Protein AF-A0A7C2D8G7-F1 (afdb_monomer)

Radius of gyration: 24.21 Å; Cα contacts (8 Å, |Δi|>4): 286; chains: 1; bounding box: 54×44×80 Å

Structure (mmCIF, N/CA/C/O backbone):
data_AF-A0A7C2D8G7-F1
#
_entry.id   AF-A0A7C2D8G7-F1
#
loop_
_atom_site.group_PDB
_atom_site.id
_atom_site.type_symbol
_atom_site.label_atom_id
_atom_site.label_alt_id
_atom_site.label_comp_id
_atom_site.label_asym_id
_atom_site.label_entity_id
_atom_site.label_seq_id
_atom_site.pdbx_PDB_ins_code
_atom_site.Cartn_x
_atom_site.Cartn_y
_atom_site.Cartn_z
_atom_site.occupancy
_atom_site.B_iso_or_equiv
_atom_site.auth_seq_id
_atom_site.auth_comp_id
_atom_site.auth_asym_id
_atom_site.auth_atom_id
_atom_site.pdbx_PDB_model_num
ATOM 1 N N . MET A 1 1 ? -2.739 -7.993 3.953 1.00 64.06 1 MET A N 1
ATOM 2 C CA . MET A 1 1 ? -4.183 -7.684 4.040 1.00 64.06 1 MET A CA 1
ATOM 3 C C . MET A 1 1 ? -4.460 -6.540 3.085 1.00 64.06 1 MET A C 1
ATOM 5 O O . MET A 1 1 ? -3.594 -5.684 2.975 1.00 64.06 1 MET A O 1
ATOM 9 N N . ALA A 1 2 ? -5.579 -6.555 2.359 1.00 81.56 2 ALA A N 1
ATOM 10 C CA . ALA A 1 2 ? -5.940 -5.428 1.497 1.00 81.56 2 ALA A CA 1
ATOM 11 C C . ALA A 1 2 ? -6.311 -4.206 2.363 1.00 81.56 2 ALA A C 1
ATOM 13 O O . ALA A 1 2 ? -6.957 -4.400 3.403 1.00 81.56 2 ALA A O 1
ATOM 14 N N . PRO A 1 3 ? -5.908 -2.981 1.977 1.00 88.38 3 PRO A N 1
ATOM 15 C CA . PRO A 1 3 ? -6.252 -1.771 2.717 1.00 88.38 3 PRO A CA 1
ATOM 16 C C . PRO A 1 3 ? -7.768 -1.540 2.703 1.00 88.38 3 PRO A C 1
ATOM 18 O O . PRO A 1 3 ? -8.483 -2.065 1.843 1.00 88.38 3 PRO A O 1
ATOM 21 N N . TRP A 1 4 ? -8.265 -0.747 3.654 1.00 88.94 4 TRP A N 1
ATOM 22 C CA . TRP A 1 4 ? -9.703 -0.504 3.819 1.00 88.94 4 TRP A CA 1
ATOM 23 C C . TRP A 1 4 ? -10.361 0.084 2.572 1.00 88.94 4 TRP A C 1
ATOM 25 O O . TRP A 1 4 ? -11.474 -0.317 2.252 1.00 88.94 4 TRP A O 1
ATOM 35 N N . VAL A 1 5 ? -9.642 0.904 1.801 1.00 91.75 5 VAL A N 1
ATOM 36 C CA . VAL A 1 5 ? -10.106 1.441 0.510 1.00 91.75 5 VAL A CA 1
ATOM 37 C C . VAL A 1 5 ? -10.499 0.333 -0.467 1.00 91.75 5 VAL A C 1
ATOM 39 O O . VAL A 1 5 ? -11.556 0.397 -1.088 1.00 91.75 5 VAL A O 1
ATOM 42 N N . VAL A 1 6 ? -9.692 -0.730 -0.568 1.00 91.31 6 VAL A N 1
ATOM 43 C CA . VAL A 1 6 ? -10.003 -1.877 -1.437 1.00 91.31 6 VAL A CA 1
ATOM 44 C C . VAL A 1 6 ? -11.220 -2.628 -0.905 1.00 91.31 6 VAL A C 1
ATOM 46 O O . VAL A 1 6 ? -12.078 -3.040 -1.679 1.00 91.31 6 VAL A O 1
ATOM 49 N N . GLN A 1 7 ? -11.340 -2.784 0.414 1.00 89.06 7 GLN A N 1
ATOM 50 C CA . GLN A 1 7 ? -12.510 -3.433 1.007 1.00 89.06 7 GLN A CA 1
ATOM 51 C C . GLN A 1 7 ? -13.790 -2.612 0.794 1.00 89.06 7 GLN A C 1
ATOM 53 O O . GLN A 1 7 ? -14.826 -3.191 0.476 1.00 89.06 7 GLN A O 1
ATOM 58 N N . ALA A 1 8 ? -13.722 -1.285 0.919 1.00 90.88 8 ALA A N 1
ATOM 59 C CA . ALA A 1 8 ? -14.825 -0.373 0.636 1.00 90.88 8 ALA A CA 1
ATOM 60 C C . ALA A 1 8 ? -15.270 -0.484 -0.828 1.00 90.88 8 ALA A C 1
ATOM 62 O O . ALA A 1 8 ? -16.456 -0.681 -1.094 1.00 90.88 8 ALA A O 1
ATOM 63 N N . LEU A 1 9 ? -14.316 -0.463 -1.766 1.00 91.19 9 LEU A N 1
ATOM 64 C CA . LEU A 1 9 ? -14.583 -0.622 -3.196 1.00 91.19 9 LEU A CA 1
ATOM 65 C C . LEU A 1 9 ? -15.290 -1.950 -3.478 1.00 91.19 9 LEU A C 1
ATOM 67 O O . LEU A 1 9 ? -16.355 -1.978 -4.090 1.00 91.19 9 LEU A O 1
ATOM 71 N N . LEU A 1 10 ? -14.732 -3.055 -2.982 1.00 89.75 10 LEU A N 1
ATOM 72 C CA . LEU A 1 10 ? -15.296 -4.386 -3.194 1.00 89.75 10 LEU A CA 1
ATOM 73 C C . LEU A 1 10 ? -16.708 -4.516 -2.600 1.00 89.75 10 LEU A C 1
ATOM 75 O O . LEU A 1 10 ? -17.577 -5.127 -3.222 1.00 89.75 10 LEU A O 1
ATOM 79 N N . ARG A 1 11 ? -16.972 -3.908 -1.436 1.00 88.38 11 ARG A N 1
ATOM 80 C CA . ARG A 1 11 ? -18.321 -3.854 -0.843 1.00 88.38 11 ARG A CA 1
ATOM 81 C C . ARG A 1 11 ? -19.297 -3.065 -1.709 1.00 88.38 11 ARG A C 1
ATOM 83 O O . ARG A 1 11 ? -20.407 -3.539 -1.931 1.00 88.38 11 ARG A O 1
ATOM 90 N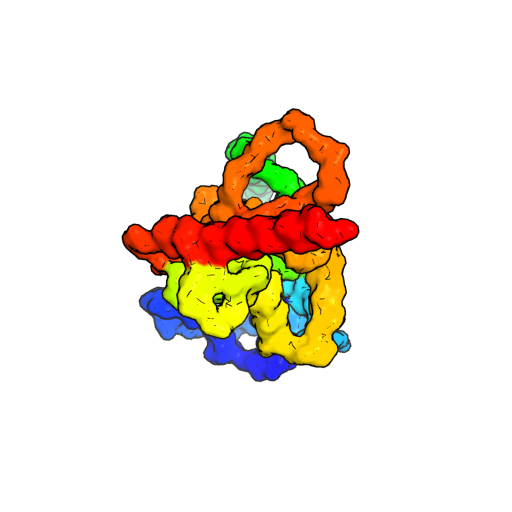 N . ARG A 1 12 ? -18.890 -1.906 -2.241 1.00 88.38 12 ARG A N 1
ATOM 91 C CA . ARG A 1 12 ? -19.711 -1.121 -3.184 1.00 88.38 12 ARG A CA 1
ATOM 92 C C . ARG A 1 12 ? -19.988 -1.887 -4.483 1.00 88.38 12 ARG A C 1
ATOM 94 O O . ARG A 1 12 ? -21.063 -1.747 -5.052 1.00 88.38 12 ARG A O 1
ATOM 101 N N . GLN A 1 13 ? -19.070 -2.760 -4.900 1.00 88.00 13 GLN A N 1
ATOM 102 C CA . GLN A 1 13 ? -19.256 -3.704 -6.011 1.00 88.00 13 GLN A CA 1
ATOM 103 C C . GLN A 1 13 ? -20.120 -4.934 -5.648 1.00 88.00 13 GLN A C 1
ATOM 105 O O . GLN A 1 13 ? -20.275 -5.844 -6.464 1.00 88.00 13 GLN A O 1
ATOM 110 N N . GLY A 1 14 ? -20.686 -4.990 -4.438 1.00 86.12 14 GLY A N 1
ATOM 111 C CA . GLY A 1 14 ? -21.599 -6.046 -3.997 1.00 86.12 14 GLY A CA 1
ATOM 112 C C . GLY A 1 14 ? -20.926 -7.285 -3.402 1.00 86.12 14 GLY A C 1
ATOM 113 O O . GLY A 1 14 ? -21.605 -8.292 -3.202 1.00 86.12 14 GLY A O 1
ATOM 114 N N . ARG A 1 15 ? -19.617 -7.246 -3.109 1.00 86.94 15 ARG A N 1
ATOM 115 C CA . ARG A 1 15 ? -18.940 -8.356 -2.420 1.00 86.94 15 ARG A CA 1
ATOM 116 C C . ARG A 1 15 ? -19.437 -8.495 -0.985 1.00 86.94 15 ARG A C 1
ATOM 118 O O . ARG A 1 15 ? -19.583 -7.513 -0.256 1.00 86.94 15 ARG A O 1
ATOM 125 N N . THR A 1 16 ? -19.655 -9.735 -0.571 1.00 85.25 16 THR A N 1
ATOM 126 C CA . THR A 1 16 ? -20.177 -10.078 0.756 1.00 85.25 16 THR A CA 1
ATOM 127 C C . THR A 1 16 ? -19.066 -10.229 1.797 1.00 85.25 16 THR A C 1
ATOM 129 O O . THR A 1 16 ? -17.903 -10.466 1.471 1.00 85.25 16 THR A O 1
ATOM 132 N N . ASP A 1 17 ? -19.428 -10.185 3.083 1.00 81.81 17 ASP A N 1
ATOM 133 C CA . ASP A 1 17 ? -18.511 -10.466 4.200 1.00 81.81 17 ASP A CA 1
ATOM 134 C C . ASP A 1 17 ? -17.788 -11.818 4.038 1.00 81.81 17 ASP A C 1
ATOM 136 O O . ASP A 1 17 ? -16.609 -11.946 4.374 1.00 81.81 17 ASP A O 1
ATOM 140 N N . ALA A 1 18 ? -18.466 -12.831 3.490 1.00 80.50 18 ALA A N 1
ATOM 141 C CA . ALA A 1 18 ? -17.879 -14.148 3.254 1.00 80.50 18 ALA A CA 1
ATOM 142 C C . ALA A 1 18 ? -16.735 -14.117 2.224 1.00 80.50 18 ALA A C 1
ATOM 144 O O . ALA A 1 18 ? -15.767 -14.859 2.376 1.00 80.50 18 ALA A O 1
ATOM 145 N N . GLU A 1 19 ? -16.825 -13.242 1.222 1.00 82.62 19 GLU A N 1
ATOM 146 C CA . GLU A 1 19 ? -15.820 -13.083 0.163 1.00 82.62 19 GLU A CA 1
ATOM 147 C C . GLU A 1 19 ? -14.645 -12.194 0.596 1.00 82.62 19 GLU A C 1
ATOM 149 O O . GLU A 1 19 ? -13.553 -12.302 0.047 1.00 82.62 19 GLU A O 1
ATOM 154 N N . LEU A 1 20 ? -14.845 -11.342 1.606 1.00 80.88 20 LEU A N 1
ATOM 155 C CA . LEU A 1 20 ? -13.850 -10.384 2.104 1.00 80.88 20 LEU A CA 1
ATOM 156 C C . LEU A 1 20 ? -13.027 -10.905 3.291 1.00 80.88 20 LEU A C 1
ATOM 158 O O . LEU A 1 20 ? -12.428 -10.125 4.031 1.00 80.88 20 LEU A O 1
ATOM 162 N N . ARG A 1 21 ? -12.991 -12.222 3.508 1.00 77.12 21 ARG A N 1
ATOM 163 C CA . ARG A 1 21 ? -12.218 -12.815 4.607 1.00 77.12 21 ARG A CA 1
ATOM 164 C C . ARG A 1 21 ? -10.703 -12.679 4.373 1.00 77.12 21 ARG A C 1
ATOM 166 O O . ARG A 1 21 ? -10.247 -12.769 3.233 1.00 77.12 21 ARG A O 1
ATOM 173 N N . PRO A 1 22 ? -9.894 -12.526 5.438 1.00 71.44 22 PRO A N 1
ATOM 174 C CA . PRO A 1 22 ? -8.438 -12.555 5.344 1.00 71.44 22 PRO A CA 1
ATOM 175 C C . PRO A 1 22 ? -7.929 -13.848 4.688 1.00 71.44 22 PRO A C 1
ATOM 177 O O . PRO A 1 22 ? -8.067 -14.931 5.248 1.00 71.44 22 PRO A O 1
ATOM 180 N N . VAL A 1 23 ? -7.268 -13.743 3.533 1.00 68.88 23 VAL A N 1
ATOM 181 C CA . VAL A 1 23 ? -6.626 -14.888 2.853 1.00 68.88 23 VAL A CA 1
ATOM 182 C C . VAL A 1 23 ? -5.127 -14.906 3.163 1.00 68.88 23 VAL A C 1
ATOM 184 O O . VAL A 1 23 ? -4.277 -14.888 2.278 1.00 68.88 23 VAL A O 1
ATOM 187 N N . THR A 1 24 ? -4.757 -14.849 4.444 1.00 66.75 24 THR A N 1
ATOM 188 C CA . THR A 1 24 ? -3.343 -14.694 4.838 1.00 66.75 24 THR A CA 1
ATOM 189 C C . THR A 1 24 ? -2.558 -16.007 4.823 1.00 66.75 24 THR A C 1
ATOM 191 O O . THR A 1 24 ? -1.369 -15.998 5.129 1.00 66.75 24 THR A O 1
ATOM 194 N N . GLY A 1 25 ? -3.190 -17.145 4.495 1.00 68.81 25 GLY A N 1
ATOM 195 C CA . GLY A 1 25 ? -2.581 -18.486 4.545 1.00 68.81 25 GLY A CA 1
ATOM 196 C C . GLY A 1 25 ? -2.134 -18.922 5.950 1.00 68.81 25 GLY A C 1
ATOM 197 O O . GLY A 1 25 ? -1.687 -20.053 6.141 1.00 68.81 25 GLY A O 1
ATOM 198 N N . HIS A 1 26 ? -2.270 -18.035 6.937 1.00 76.00 26 HIS A N 1
ATOM 199 C CA . HIS A 1 26 ? -1.812 -18.214 8.299 1.00 76.00 26 HIS A CA 1
ATOM 200 C C . HIS A 1 26 ? -2.745 -19.180 9.045 1.00 76.00 26 HIS A C 1
ATOM 202 O O . HIS A 1 26 ? -3.965 -19.033 8.934 1.00 76.00 26 HIS A O 1
ATOM 208 N N . PRO A 1 27 ? -2.225 -20.131 9.847 1.00 81.12 27 PRO A N 1
ATOM 209 C CA . PRO A 1 27 ? -3.056 -21.083 10.587 1.00 81.12 27 PRO A CA 1
ATOM 210 C C . PRO A 1 27 ? -4.144 -20.417 11.440 1.00 81.12 27 PRO A C 1
ATOM 212 O O . PRO A 1 27 ? -5.283 -20.867 11.421 1.00 81.12 27 PRO A O 1
ATOM 215 N N . LEU A 1 28 ? -3.823 -19.297 12.100 1.00 79.12 28 LEU A N 1
ATOM 216 C CA . LEU A 1 28 ? -4.775 -18.543 12.934 1.00 79.12 28 LEU A CA 1
ATOM 217 C C . LEU A 1 28 ? -5.903 -17.849 12.152 1.00 79.12 28 LEU A C 1
ATOM 219 O O . LEU A 1 28 ? -6.872 -17.409 12.756 1.00 79.12 28 LEU A O 1
ATOM 223 N N . ALA A 1 29 ? -5.791 -17.728 10.828 1.00 79.81 29 ALA A N 1
ATOM 224 C CA . ALA A 1 29 ? -6.830 -17.123 9.996 1.00 79.81 29 ALA A CA 1
ATOM 225 C C . ALA A 1 29 ? -7.779 -18.162 9.373 1.00 79.81 29 ALA A C 1
ATOM 227 O O . ALA A 1 29 ? -8.758 -17.776 8.738 1.00 79.81 29 ALA A O 1
ATOM 228 N N . ARG A 1 30 ? -7.511 -19.469 9.541 1.00 80.56 30 ARG A N 1
ATOM 229 C CA . ARG A 1 30 ? -8.306 -20.549 8.923 1.00 80.56 30 ARG A CA 1
ATOM 230 C C . ARG A 1 30 ? -9.759 -20.544 9.383 1.00 80.56 30 ARG A C 1
ATOM 232 O O . ARG A 1 30 ? -10.654 -20.707 8.561 1.00 80.56 30 ARG A O 1
ATOM 239 N N . ASP A 1 31 ? -9.965 -20.280 10.667 1.00 83.25 31 ASP A N 1
ATOM 240 C CA . ASP A 1 31 ? -11.283 -20.297 11.303 1.00 83.25 31 ASP A CA 1
ATOM 241 C C . ASP A 1 31 ? -11.862 -18.884 11.468 1.00 83.25 31 ASP A C 1
ATOM 243 O O . ASP A 1 31 ? -12.768 -18.654 12.270 1.00 83.25 31 ASP A O 1
ATOM 247 N N . PHE A 1 32 ? -11.336 -17.906 10.718 1.00 84.38 32 PHE A N 1
ATOM 248 C CA . PHE A 1 32 ? -11.809 -16.533 10.805 1.00 84.38 32 PHE A CA 1
ATOM 249 C C . PHE A 1 32 ? -13.283 -16.434 10.395 1.00 84.38 32 PHE A C 1
ATOM 251 O O . PHE A 1 32 ? -13.687 -16.816 9.289 1.00 84.38 32 PHE A O 1
ATOM 258 N N . THR A 1 33 ? -14.075 -15.837 11.281 1.00 83.88 33 THR A N 1
ATOM 259 C CA . THR A 1 33 ? -15.471 -15.481 11.041 1.00 83.88 33 THR A CA 1
ATOM 260 C C . THR A 1 33 ? -15.692 -14.035 11.449 1.00 83.88 33 THR A C 1
ATOM 262 O O . THR A 1 33 ? -15.144 -13.556 12.442 1.00 83.88 33 THR A O 1
ATOM 265 N N . TRP A 1 34 ? -16.471 -13.314 10.647 1.00 83.69 34 TRP A N 1
ATOM 266 C CA . TRP A 1 34 ? -16.857 -11.958 11.002 1.00 83.69 34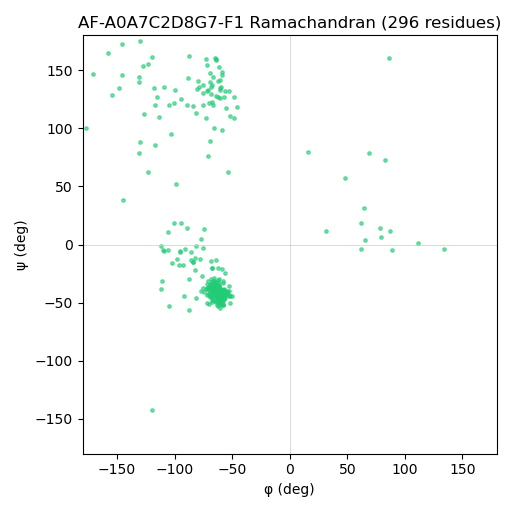 TRP A CA 1
ATOM 267 C C . TRP A 1 34 ? -17.796 -11.991 12.200 1.00 83.69 34 TRP A C 1
ATOM 269 O O . TRP A 1 34 ? -18.736 -12.779 12.235 1.00 83.69 34 TRP A O 1
ATOM 279 N N . SER A 1 35 ? -17.566 -11.104 13.164 1.00 85.75 35 SER A N 1
ATOM 280 C CA . SER A 1 35 ? -18.466 -10.953 14.303 1.00 85.75 35 SER A CA 1
ATOM 281 C C . SER A 1 35 ? -19.839 -10.457 13.841 1.00 85.75 35 SER A C 1
ATOM 283 O O . SER A 1 35 ? -19.941 -9.408 13.195 1.00 85.75 35 SER A O 1
ATOM 285 N N . ASP A 1 36 ? -20.900 -11.155 14.246 1.00 86.12 36 ASP A N 1
ATOM 286 C CA . ASP A 1 36 ? -22.298 -10.821 13.913 1.00 86.12 36 ASP A CA 1
ATOM 287 C C . ASP A 1 36 ? -22.971 -9.875 14.919 1.00 86.12 36 ASP A C 1
ATOM 289 O O . ASP A 1 36 ? -24.188 -9.677 14.926 1.00 86.12 36 ASP A O 1
ATOM 293 N N . TRP A 1 37 ? -22.169 -9.250 15.776 1.00 87.94 37 TRP A N 1
ATOM 294 C CA . TRP A 1 37 ? -22.645 -8.292 16.763 1.00 87.94 37 TRP A CA 1
ATOM 295 C C . TRP A 1 37 ? -23.284 -7.092 16.045 1.00 87.94 37 TRP A C 1
ATOM 297 O O . TRP A 1 37 ? -22.742 -6.643 15.030 1.00 87.94 37 TRP A O 1
ATOM 307 N N . PRO A 1 38 ? -24.398 -6.525 16.549 1.00 88.62 38 PRO A N 1
ATOM 308 C CA . PRO A 1 38 ? -25.061 -5.391 15.902 1.00 88.62 38 PRO A CA 1
ATOM 309 C C . PRO A 1 38 ? -24.121 -4.214 15.614 1.00 88.62 38 PRO A C 1
ATOM 311 O O . PRO A 1 38 ? -24.129 -3.695 14.504 1.00 88.62 38 PRO A O 1
ATOM 314 N N . SER A 1 39 ? -23.252 -3.861 16.567 1.00 85.81 39 SER A N 1
ATOM 315 C CA . SER A 1 39 ? -22.243 -2.808 16.396 1.00 85.81 39 SER A CA 1
ATOM 316 C C . SER A 1 39 ? -21.200 -3.155 15.333 1.00 85.81 39 SER A C 1
ATOM 318 O O . SER A 1 39 ? -20.843 -2.307 14.524 1.00 85.81 39 SER A O 1
ATOM 320 N N . ALA A 1 40 ? -20.741 -4.408 15.288 1.00 85.38 40 ALA A N 1
ATOM 321 C CA . ALA A 1 40 ? -19.769 -4.859 14.299 1.00 85.38 40 ALA A CA 1
ATOM 322 C C . ALA A 1 40 ? -20.354 -4.849 12.877 1.00 85.38 40 ALA A C 1
ATOM 324 O O . ALA A 1 40 ? -19.648 -4.490 11.937 1.00 85.38 40 ALA A O 1
ATOM 325 N N . ARG A 1 41 ? -21.634 -5.213 12.713 1.00 87.00 41 ARG A N 1
ATOM 326 C CA . ARG A 1 41 ? -22.343 -5.099 11.427 1.00 87.00 41 ARG A CA 1
ATOM 327 C C . ARG A 1 41 ? -22.531 -3.643 11.021 1.00 87.00 41 ARG A C 1
ATOM 329 O O . ARG A 1 41 ? -22.159 -3.298 9.908 1.00 87.00 41 ARG A O 1
ATOM 336 N N . ALA A 1 42 ? -23.001 -2.794 11.935 1.00 86.75 42 ALA A N 1
ATOM 337 C CA . ALA A 1 42 ? -23.183 -1.368 11.674 1.00 86.75 42 ALA A CA 1
ATOM 338 C C . ALA A 1 42 ? -21.875 -0.700 11.220 1.00 86.75 42 ALA A C 1
ATOM 340 O O . ALA A 1 42 ? -21.859 -0.030 10.194 1.00 86.75 42 ALA A O 1
ATOM 341 N N . ILE A 1 43 ? -20.761 -0.971 11.909 1.00 86.31 43 ILE A N 1
ATOM 342 C CA . ILE A 1 43 ? -19.432 -0.486 11.513 1.00 86.31 43 ILE A CA 1
ATOM 343 C C . ILE A 1 43 ? -19.067 -0.975 10.102 1.00 86.31 43 ILE A C 1
ATOM 345 O O . ILE A 1 43 ? -18.630 -0.185 9.275 1.00 86.31 43 ILE A O 1
ATOM 349 N N . ARG A 1 44 ? -19.263 -2.258 9.770 1.00 85.94 44 ARG A N 1
ATOM 350 C CA . ARG A 1 44 ? -18.968 -2.760 8.411 1.00 85.94 44 ARG A CA 1
ATOM 351 C C . ARG A 1 44 ? -19.869 -2.145 7.339 1.00 85.94 44 ARG A C 1
ATOM 353 O O . ARG A 1 44 ? -19.417 -1.948 6.213 1.00 85.94 44 ARG A O 1
ATOM 360 N N . GLU A 1 45 ? -21.118 -1.842 7.677 1.00 84.69 45 GLU A N 1
ATOM 361 C CA . GLU A 1 45 ? -22.047 -1.140 6.793 1.00 84.69 45 GLU A CA 1
ATOM 362 C C . GLU A 1 45 ? -21.609 0.305 6.538 1.00 84.69 45 GLU A C 1
ATOM 364 O O . GLU A 1 45 ? -21.743 0.751 5.403 1.00 84.69 45 GLU A O 1
ATOM 369 N N . GLU A 1 46 ? -21.025 1.013 7.518 1.00 83.81 46 GLU A N 1
ATOM 370 C CA . GLU A 1 46 ? -20.471 2.366 7.298 1.00 83.81 46 GLU A CA 1
ATOM 371 C C . GLU A 1 46 ? -19.462 2.392 6.148 1.00 83.81 46 GLU A C 1
ATOM 373 O O . GLU A 1 46 ? -19.487 3.296 5.315 1.00 83.81 46 GLU A O 1
ATOM 378 N N . LEU A 1 47 ? -18.616 1.361 6.054 1.00 83.38 47 LEU A N 1
ATOM 379 C CA . LEU A 1 47 ? -17.614 1.248 4.993 1.00 83.38 47 LEU A CA 1
ATOM 380 C C . LEU A 1 47 ? -18.252 1.076 3.602 1.00 83.38 47 LEU A C 1
ATOM 382 O O . LEU A 1 47 ? -17.676 1.478 2.592 1.00 83.38 47 LEU A O 1
ATOM 386 N N . ALA A 1 48 ? -19.446 0.480 3.542 1.00 80.50 48 ALA A N 1
ATOM 387 C CA . ALA A 1 48 ? -20.214 0.325 2.310 1.00 80.50 48 ALA A CA 1
ATOM 388 C C . ALA A 1 48 ? -21.051 1.571 1.963 1.00 80.50 48 ALA A C 1
ATOM 390 O O . ALA A 1 48 ? -21.513 1.691 0.828 1.00 80.50 48 ALA A O 1
ATOM 391 N N . ARG A 1 49 ? -21.250 2.508 2.904 1.00 79.69 49 ARG A N 1
ATOM 392 C CA . ARG A 1 49 ? -22.042 3.721 2.670 1.00 79.69 49 ARG A CA 1
ATOM 393 C C . ARG A 1 49 ? -21.276 4.740 1.824 1.00 79.69 49 ARG A C 1
ATOM 395 O O . ARG A 1 49 ? -20.146 5.132 2.120 1.00 79.69 49 ARG A O 1
ATOM 402 N N . GLY A 1 50 ? -21.949 5.220 0.787 1.00 71.19 50 GLY A N 1
ATOM 403 C CA . GLY A 1 50 ? -21.513 6.285 -0.110 1.00 71.19 50 GLY A CA 1
ATOM 404 C C . GLY A 1 50 ? -22.674 6.676 -1.018 1.00 71.19 50 GLY A C 1
ATOM 405 O O . GLY A 1 50 ? -23.519 5.835 -1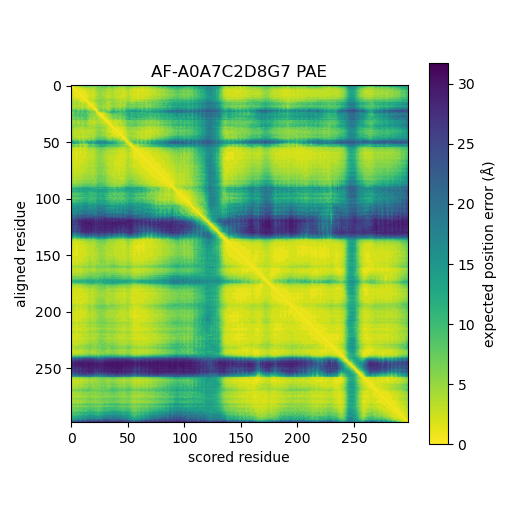.318 1.00 71.19 50 GLY A O 1
ATOM 406 N N . SER A 1 51 ? -22.757 7.950 -1.390 1.00 62.28 51 SER A N 1
ATOM 407 C CA . SER A 1 51 ? -23.862 8.486 -2.195 1.00 62.28 51 SER A CA 1
ATOM 408 C C . SER A 1 51 ? -23.467 8.881 -3.615 1.00 62.28 51 SER A C 1
ATOM 410 O O . SER A 1 51 ? -24.352 9.280 -4.368 1.00 62.28 51 SER A O 1
ATOM 412 N N . GLY A 1 52 ? -22.186 8.816 -3.981 1.00 72.25 52 GLY A N 1
ATOM 413 C CA . GLY A 1 52 ? -21.741 9.172 -5.321 1.00 72.25 52 GLY A CA 1
ATOM 414 C C . GLY A 1 52 ? -21.065 8.016 -6.041 1.00 72.25 52 GLY A C 1
ATOM 415 O O . GLY A 1 52 ? -21.548 6.880 -5.988 1.00 72.25 52 GLY A O 1
ATOM 416 N N . ASP A 1 53 ? -20.028 8.330 -6.811 1.00 81.19 53 ASP A N 1
ATOM 417 C CA . ASP A 1 53 ? -19.441 7.383 -7.752 1.00 81.19 53 ASP A CA 1
ATOM 418 C C . ASP A 1 53 ? -18.788 6.214 -6.990 1.00 81.19 53 ASP A C 1
ATOM 420 O O . ASP A 1 53 ? -17.857 6.426 -6.204 1.00 81.19 53 ASP A O 1
ATOM 424 N N . PRO A 1 54 ? -19.228 4.957 -7.205 1.00 80.00 54 PRO A N 1
ATOM 425 C CA . PRO A 1 54 ? -18.617 3.804 -6.553 1.00 80.00 54 PRO A CA 1
ATOM 426 C C . PRO A 1 54 ? -17.119 3.652 -6.859 1.00 80.00 54 PRO A C 1
ATOM 428 O O . PRO A 1 54 ? -16.433 2.983 -6.083 1.00 80.00 54 PRO A O 1
ATOM 431 N N . ALA A 1 55 ? -16.622 4.251 -7.947 1.00 83.31 55 ALA A N 1
ATOM 432 C CA . ALA A 1 55 ? -15.219 4.231 -8.342 1.00 83.31 55 ALA A CA 1
ATOM 433 C C . ALA A 1 55 ? -14.406 5.454 -7.870 1.00 83.31 55 ALA A C 1
ATOM 435 O O . ALA A 1 55 ? -13.186 5.440 -8.034 1.00 83.31 55 ALA A O 1
ATOM 436 N N . SER A 1 56 ? -15.030 6.478 -7.269 1.00 91.69 56 SER A N 1
ATOM 437 C CA . SER A 1 56 ? -14.296 7.635 -6.736 1.00 91.69 56 SER A CA 1
ATOM 438 C C . SER A 1 56 ? -13.439 7.226 -5.540 1.00 91.69 56 SER A C 1
ATOM 440 O O . SER A 1 56 ? -13.929 6.705 -4.535 1.00 91.69 56 SER A O 1
ATOM 442 N N . LEU A 1 57 ? -12.139 7.477 -5.645 1.00 93.38 57 LEU A N 1
ATOM 443 C CA . LEU A 1 57 ? -11.158 7.171 -4.621 1.00 93.38 57 LEU A CA 1
ATOM 444 C C . LEU A 1 57 ? -11.292 8.112 -3.415 1.00 93.38 57 LEU A C 1
ATOM 446 O O . LEU A 1 57 ? -11.187 7.644 -2.282 1.00 93.38 57 LEU A O 1
ATOM 450 N N . GLU A 1 58 ? -11.603 9.388 -3.636 1.00 91.94 58 GLU A N 1
ATOM 451 C CA . GLU A 1 58 ? -11.934 10.356 -2.582 1.00 91.94 58 GLU A CA 1
ATOM 452 C C . GLU A 1 58 ? -13.116 9.886 -1.728 1.00 91.94 58 GLU A C 1
ATOM 454 O O . GLU A 1 58 ? -13.047 9.883 -0.497 1.00 91.94 58 GLU A O 1
ATOM 459 N N . GLU A 1 59 ? -14.197 9.415 -2.357 1.00 92.00 59 GLU A N 1
ATOM 460 C CA . GLU A 1 59 ? -15.356 8.914 -1.619 1.00 92.00 59 GLU A CA 1
ATOM 461 C C . GLU A 1 59 ? -15.062 7.633 -0.839 1.00 92.00 59 GLU A C 1
ATOM 463 O O . GLU A 1 59 ? -15.640 7.410 0.233 1.00 92.00 59 GLU A O 1
ATOM 468 N N . LEU A 1 60 ? -14.210 6.765 -1.390 1.00 93.50 60 LEU A N 1
ATOM 469 C CA . LEU A 1 60 ? -13.759 5.548 -0.723 1.00 93.50 60 LEU A CA 1
ATOM 470 C C . LEU A 1 60 ? -12.863 5.882 0.471 1.00 93.50 60 LEU A C 1
ATOM 472 O O . LEU A 1 60 ? -13.046 5.308 1.545 1.00 93.50 60 LEU A O 1
ATOM 476 N N . ALA A 1 61 ? -11.941 6.831 0.316 1.00 93.62 61 ALA A N 1
ATOM 477 C CA . ALA A 1 61 ? -11.091 7.317 1.392 1.00 93.62 61 ALA A CA 1
ATOM 478 C C . ALA A 1 61 ? -11.925 7.982 2.497 1.00 93.62 61 ALA A C 1
ATOM 480 O O . ALA A 1 61 ? -11.784 7.628 3.665 1.00 93.62 61 ALA A O 1
ATOM 481 N N . ALA A 1 62 ? -12.887 8.838 2.142 1.00 91.69 62 ALA A N 1
ATOM 482 C CA . ALA A 1 62 ? -13.815 9.443 3.095 1.00 91.69 62 ALA A CA 1
ATOM 483 C C . ALA A 1 62 ? -14.685 8.398 3.819 1.00 91.69 62 ALA A C 1
ATOM 485 O O . ALA A 1 62 ? -14.988 8.551 5.002 1.00 91.69 62 ALA A O 1
ATOM 486 N N . ALA A 1 63 ? -15.085 7.317 3.139 1.00 91.94 63 ALA A N 1
ATOM 487 C CA . ALA A 1 63 ? -15.765 6.196 3.790 1.00 91.94 63 ALA A CA 1
ATOM 488 C C . ALA A 1 63 ? -14.856 5.470 4.791 1.00 91.94 63 ALA A C 1
ATOM 490 O O . ALA A 1 63 ? -15.328 5.078 5.857 1.00 91.94 63 ALA A O 1
ATOM 491 N N . CYS A 1 64 ? -13.560 5.339 4.493 1.00 92.44 64 CYS A N 1
ATOM 492 C CA . CYS A 1 64 ? -12.585 4.778 5.428 1.00 92.44 64 CYS A CA 1
ATOM 493 C C . CYS A 1 64 ? -12.396 5.666 6.665 1.00 92.44 64 CYS A C 1
ATOM 495 O O . CYS A 1 64 ? -12.331 5.128 7.767 1.00 92.44 64 CYS A O 1
ATOM 497 N N . VAL A 1 65 ? -12.379 6.994 6.507 1.00 92.69 65 VAL A N 1
ATOM 498 C CA . VAL A 1 65 ? -12.313 7.946 7.633 1.00 92.69 65 VAL A CA 1
ATOM 499 C C . VAL A 1 65 ? -13.525 7.779 8.549 1.00 92.69 65 VAL A C 1
ATOM 501 O O . VAL A 1 65 ? -13.359 7.462 9.724 1.00 92.69 65 VAL A O 1
ATOM 504 N N . ARG A 1 66 ? -14.749 7.868 8.006 1.00 90.56 66 ARG A N 1
ATOM 505 C CA . ARG A 1 66 ? -15.987 7.678 8.792 1.00 90.56 66 ARG A CA 1
ATOM 506 C C . ARG A 1 66 ? -16.032 6.318 9.483 1.00 90.56 66 ARG A C 1
ATOM 508 O O . ARG A 1 66 ? -16.494 6.190 10.614 1.00 90.56 66 ARG A O 1
ATOM 515 N N . TRP A 1 67 ? -15.556 5.284 8.792 1.00 91.12 67 TRP A N 1
ATOM 516 C CA . TRP A 1 67 ? -15.440 3.948 9.357 1.00 91.12 67 TRP A CA 1
ATOM 517 C C . TRP A 1 67 ? -14.468 3.916 10.549 1.00 91.12 67 TRP A C 1
ATOM 519 O O . TRP A 1 67 ? -14.814 3.349 11.585 1.00 91.12 67 TRP A O 1
ATOM 529 N N . GLN A 1 68 ? -13.292 4.544 10.443 1.00 91.31 68 GLN A N 1
ATOM 530 C CA . GLN A 1 68 ? -12.334 4.635 11.552 1.00 91.31 68 GLN A CA 1
ATOM 531 C C . GLN A 1 68 ? -12.900 5.423 12.730 1.00 91.31 68 GLN A C 1
ATOM 533 O O . GLN A 1 68 ? -12.782 4.963 13.861 1.00 91.31 68 GLN A O 1
ATOM 538 N N . GLU A 1 69 ? -13.566 6.549 12.481 1.00 90.81 69 GLU A N 1
ATOM 539 C CA . GLU A 1 69 ? -14.239 7.333 13.522 1.00 90.81 69 GLU A CA 1
ATOM 540 C C . GLU A 1 69 ? -15.279 6.491 14.271 1.00 90.81 69 GLU A C 1
ATOM 542 O O . GLU A 1 69 ? -15.311 6.491 15.501 1.00 90.81 69 GLU A O 1
ATOM 547 N N . ALA A 1 70 ? -16.088 5.703 13.554 1.00 90.12 70 ALA A N 1
ATOM 548 C CA . ALA A 1 70 ? -17.066 4.806 14.168 1.00 90.12 70 ALA A CA 1
ATOM 549 C C . ALA A 1 70 ? -16.404 3.699 15.008 1.00 90.12 70 ALA A C 1
ATOM 551 O O . ALA A 1 70 ? -16.908 3.343 16.078 1.00 90.12 70 ALA A O 1
ATOM 552 N N . VAL A 1 71 ? -15.269 3.157 14.548 1.00 90.50 71 VAL A N 1
ATOM 553 C CA . VAL A 1 71 ? -14.476 2.180 15.309 1.00 90.50 71 VAL A CA 1
ATOM 554 C C . VAL A 1 71 ? -13.900 2.814 16.573 1.00 90.50 71 VAL A C 1
ATOM 556 O O . VAL A 1 71 ? -14.066 2.238 17.647 1.00 90.50 71 VAL A O 1
ATOM 559 N N . GLN A 1 72 ? -13.283 3.993 16.470 1.00 90.62 72 GLN A N 1
ATOM 560 C CA . GLN A 1 72 ? -12.685 4.687 17.612 1.00 90.62 72 GLN A CA 1
ATOM 561 C C . GLN A 1 72 ? -13.741 5.116 18.631 1.00 90.62 72 GLN A C 1
ATOM 563 O O . GLN A 1 72 ? -13.594 4.857 19.823 1.00 90.62 72 GLN A O 1
ATOM 568 N N . ALA A 1 73 ? -14.875 5.654 18.177 1.00 89.62 73 ALA A N 1
ATOM 569 C CA . ALA A 1 73 ? -15.998 5.983 19.050 1.00 89.62 73 ALA A CA 1
ATOM 570 C C . ALA A 1 73 ? -16.511 4.749 19.807 1.00 89.62 73 ALA A C 1
ATOM 572 O O . ALA A 1 73 ? -16.827 4.825 20.999 1.00 89.62 73 ALA A O 1
ATOM 573 N N . ARG A 1 74 ? -16.563 3.590 19.135 1.00 90.62 74 ARG A N 1
ATOM 574 C CA . ARG A 1 74 ? -16.976 2.333 19.760 1.00 90.62 74 ARG A CA 1
ATOM 575 C C . ARG A 1 74 ? -15.935 1.800 20.743 1.00 90.62 74 ARG A C 1
ATOM 577 O O . ARG A 1 74 ? -16.326 1.255 21.777 1.00 90.62 74 ARG A O 1
ATOM 584 N N . LEU A 1 75 ? -14.648 1.934 20.433 1.00 91.50 75 LEU A N 1
ATOM 585 C CA . LEU A 1 75 ? -13.565 1.562 21.338 1.00 91.50 75 LEU A CA 1
ATOM 586 C C . LEU A 1 75 ? -13.615 2.419 22.606 1.00 91.50 75 LEU A C 1
ATOM 588 O O . LEU A 1 75 ? -13.664 1.863 23.698 1.00 91.50 75 LEU A O 1
ATOM 592 N N . ALA A 1 76 ? -13.748 3.739 22.461 1.00 90.31 76 ALA A N 1
ATOM 593 C CA . ALA A 1 76 ? -13.885 4.670 23.578 1.00 90.31 76 ALA A CA 1
ATOM 594 C C . ALA A 1 76 ? -15.138 4.394 24.430 1.00 90.31 76 ALA A C 1
ATOM 596 O O . ALA A 1 76 ? -15.101 4.493 25.653 1.00 90.31 76 ALA A O 1
ATOM 597 N N . GLU A 1 77 ? -16.262 4.014 23.813 1.00 93.06 77 GLU A N 1
ATOM 598 C CA . GLU A 1 77 ? -17.455 3.580 24.553 1.00 93.06 77 GLU A CA 1
ATOM 599 C C . GLU A 1 77 ? -17.199 2.304 25.365 1.00 93.06 77 GLU A C 1
ATOM 601 O O . GLU A 1 77 ? -17.617 2.216 26.519 1.00 93.06 77 GLU A O 1
ATOM 606 N N . ILE A 1 78 ? -16.535 1.306 24.773 1.00 92.06 78 ILE A N 1
ATOM 607 C CA . ILE A 1 78 ? -16.191 0.065 25.477 1.00 92.06 78 ILE A CA 1
ATOM 608 C C . ILE A 1 78 ? -15.220 0.358 26.621 1.00 92.06 78 ILE A C 1
ATOM 610 O O . ILE A 1 78 ? -15.447 -0.157 27.712 1.00 92.06 78 ILE A O 1
ATOM 614 N N . GLN A 1 79 ? -14.211 1.200 26.395 1.00 91.62 79 GLN A N 1
ATOM 615 C CA . GLN A 1 79 ? -13.242 1.594 27.414 1.00 91.62 79 GLN A CA 1
ATOM 616 C C . GLN A 1 79 ? -13.944 2.238 28.612 1.00 91.62 79 GLN A C 1
ATOM 618 O O . GLN A 1 79 ? -13.862 1.700 29.709 1.00 91.62 79 GLN A O 1
ATOM 623 N N . ARG A 1 80 ? -14.791 3.255 28.385 1.00 92.06 80 ARG A N 1
ATOM 624 C CA . ARG A 1 80 ? -15.585 3.880 29.461 1.00 92.06 80 ARG A CA 1
ATOM 625 C C . ARG A 1 80 ? -16.419 2.872 30.250 1.00 92.06 80 ARG A C 1
ATOM 627 O O . ARG A 1 80 ? -16.505 2.957 31.467 1.00 92.06 80 ARG A O 1
ATOM 634 N N . ARG A 1 81 ? -17.028 1.895 29.569 1.00 94.88 81 ARG A N 1
ATOM 635 C CA . ARG A 1 81 ? -17.815 0.843 30.232 1.00 94.88 81 ARG A CA 1
ATOM 636 C C . ARG A 1 81 ? -16.958 -0.105 31.068 1.00 94.88 81 ARG A C 1
ATOM 638 O O . ARG A 1 81 ? -17.456 -0.624 32.062 1.00 94.88 81 ARG A O 1
ATOM 645 N N . ILE A 1 82 ? -15.731 -0.386 30.632 1.00 94.44 82 ILE A N 1
ATOM 646 C CA . ILE A 1 82 ? -14.767 -1.170 31.408 1.00 94.44 82 ILE A CA 1
ATOM 647 C C . ILE A 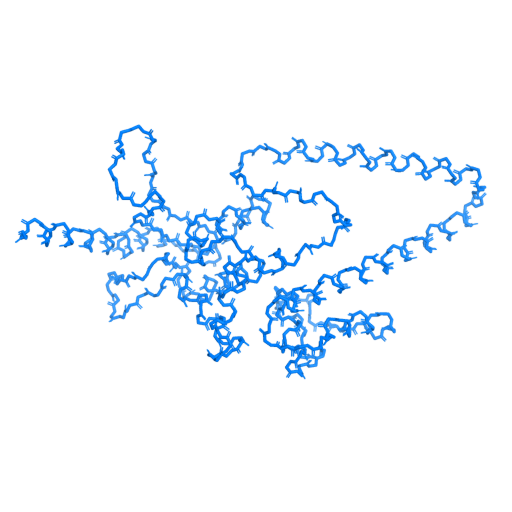1 82 ? -14.362 -0.366 32.641 1.00 94.44 82 ILE A C 1
ATOM 649 O O . ILE A 1 82 ? -14.449 -0.898 33.744 1.00 94.44 82 ILE A O 1
ATOM 653 N N . ASP A 1 83 ? -14.014 0.907 32.469 1.00 91.00 83 ASP A N 1
ATOM 654 C CA . ASP A 1 83 ? -13.579 1.783 33.559 1.00 91.00 83 ASP A CA 1
ATOM 655 C C . ASP A 1 83 ? -14.676 1.952 34.615 1.00 91.00 83 ASP A C 1
ATOM 657 O O . ASP A 1 83 ? -14.435 1.720 35.797 1.00 91.00 83 ASP A O 1
ATOM 661 N N . ASP A 1 84 ? -15.914 2.238 34.197 1.00 92.12 84 ASP A N 1
ATOM 662 C CA . ASP A 1 84 ? -17.071 2.339 35.095 1.00 92.12 84 ASP A CA 1
ATOM 663 C C . ASP A 1 84 ? -17.279 1.052 35.913 1.00 92.12 84 ASP A C 1
ATOM 665 O O 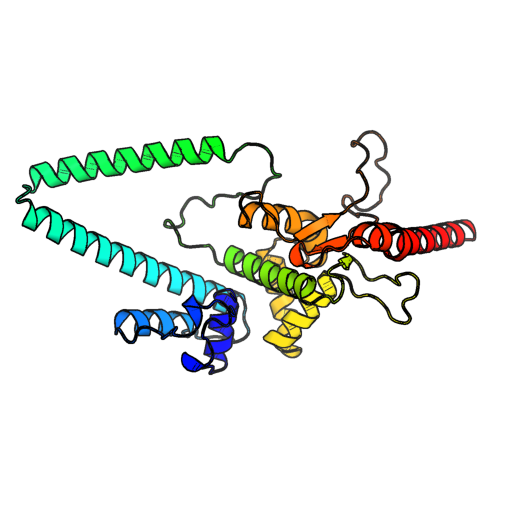. ASP A 1 84 ? -17.568 1.097 37.112 1.00 92.12 84 ASP A O 1
ATOM 669 N N . GLU A 1 85 ? -17.115 -0.112 35.281 1.00 94.31 85 GLU A N 1
ATOM 670 C CA . GLU A 1 85 ? -17.257 -1.405 35.946 1.00 94.31 85 GLU A CA 1
ATOM 671 C C . GLU A 1 85 ? -16.094 -1.684 36.911 1.00 94.31 85 GLU A C 1
ATOM 673 O O . GLU A 1 85 ? -16.317 -2.209 38.005 1.00 94.31 85 GLU A O 1
ATOM 678 N N . VAL A 1 86 ? -14.867 -1.289 36.557 1.00 92.81 86 VAL A N 1
ATOM 679 C CA . VAL A 1 86 ? -13.693 -1.370 37.437 1.00 92.81 86 VAL A CA 1
ATOM 680 C C . VAL A 1 86 ? -13.888 -0.472 38.658 1.00 92.81 86 VAL A C 1
ATOM 682 O O . VAL A 1 86 ? -13.807 -0.966 39.783 1.00 92.81 86 VAL A O 1
ATOM 685 N N . TYR A 1 87 ? -14.234 0.805 38.481 1.00 92.00 87 TYR A N 1
ATOM 686 C CA . TYR A 1 87 ? -14.473 1.721 39.602 1.00 92.00 87 TYR A CA 1
ATOM 687 C C . TYR A 1 87 ? -15.562 1.200 40.542 1.00 92.00 87 TYR A C 1
ATOM 689 O O . TYR A 1 87 ? -15.385 1.196 41.763 1.00 92.00 87 TYR A O 1
ATOM 697 N N . ARG A 1 88 ? -16.648 0.657 39.978 1.00 92.81 88 ARG A N 1
ATOM 698 C CA . ARG A 1 88 ? -17.734 0.035 40.742 1.00 92.81 88 ARG A CA 1
ATOM 699 C C . ARG A 1 88 ? -17.265 -1.174 41.556 1.00 92.81 88 ARG A C 1
ATOM 701 O O . ARG A 1 88 ? -17.671 -1.317 42.707 1.00 92.81 88 ARG A O 1
ATOM 708 N N . LEU A 1 89 ? -16.453 -2.059 40.974 1.00 93.75 89 LEU A N 1
ATOM 709 C CA . LEU A 1 89 ? -15.953 -3.266 41.647 1.00 93.75 89 LEU A CA 1
ATOM 710 C C . LEU A 1 89 ? -14.955 -2.947 42.764 1.00 93.75 89 LEU A C 1
ATOM 712 O O . LEU A 1 89 ? -14.965 -3.619 43.794 1.00 93.75 89 LEU A O 1
ATOM 716 N N . TYR A 1 90 ? -14.123 -1.924 42.571 1.00 91.62 90 TYR A N 1
ATOM 717 C CA . TYR A 1 90 ? -13.139 -1.487 43.561 1.00 91.62 90 TYR A CA 1
ATOM 718 C C . TYR A 1 90 ? -13.707 -0.502 44.592 1.00 91.62 90 TYR A C 1
ATOM 720 O O . TYR A 1 90 ? -13.023 -0.187 45.564 1.00 91.62 90 TYR A O 1
ATOM 728 N N . GLY A 1 91 ? -14.955 -0.049 44.425 1.00 90.44 91 GLY A N 1
ATOM 729 C CA . GLY A 1 91 ? -15.603 0.88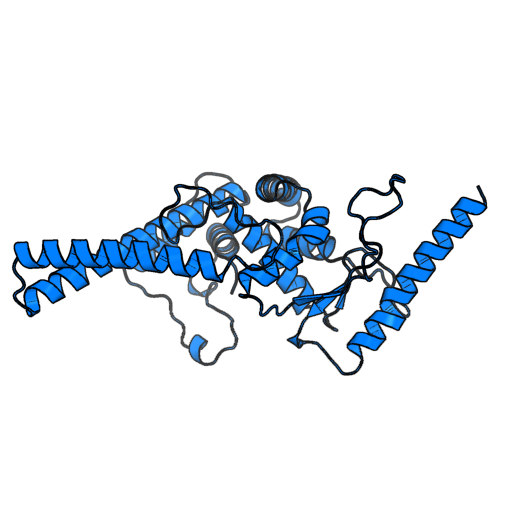7 45.346 1.00 90.44 91 GLY A CA 1
ATOM 730 C C . GLY A 1 91 ? -14.917 2.253 45.390 1.00 90.44 91 GLY A C 1
ATOM 731 O O . GLY A 1 91 ? -14.889 2.885 46.443 1.00 90.44 91 GLY A O 1
ATOM 732 N N . ILE A 1 92 ? -14.332 2.671 44.267 1.00 88.81 92 ILE A N 1
ATOM 733 C CA . ILE A 1 92 ? -13.620 3.944 44.126 1.00 88.81 92 ILE A CA 1
ATOM 734 C C . ILE A 1 92 ? -14.652 5.077 44.135 1.00 88.81 92 ILE A C 1
ATOM 736 O O . ILE A 1 92 ? -15.675 4.990 43.455 1.00 88.81 92 ILE A O 1
ATOM 740 N N . SER A 1 93 ? -14.409 6.114 44.940 1.00 89.38 93 SER A N 1
ATOM 741 C CA . SER A 1 93 ? -15.288 7.284 45.014 1.00 89.38 93 SER A CA 1
ATOM 742 C C . SER A 1 93 ? -15.154 8.162 43.763 1.00 89.38 93 SER A C 1
ATOM 744 O O . SER A 1 93 ? -14.142 8.105 43.067 1.00 89.38 93 SER A O 1
ATOM 746 N N . ASP A 1 94 ? -16.142 9.015 43.482 1.00 86.12 94 ASP A N 1
ATOM 747 C CA . ASP A 1 94 ? -16.067 9.954 42.348 1.00 86.12 94 ASP A CA 1
ATOM 748 C C . ASP A 1 94 ? -14.888 10.941 42.487 1.00 86.12 94 ASP A C 1
ATOM 750 O O . ASP A 1 94 ? -14.309 11.379 41.494 1.00 86.12 94 ASP A O 1
ATOM 754 N N . GLU A 1 95 ? -14.503 11.259 43.727 1.00 85.94 95 GLU A N 1
ATOM 755 C CA . GLU A 1 95 ? -13.360 12.119 44.054 1.00 85.94 95 GLU A CA 1
ATOM 756 C C . GLU A 1 95 ? -12.031 11.429 43.715 1.00 85.94 95 GLU A C 1
ATOM 758 O O . GLU A 1 95 ? -11.170 12.022 43.062 1.00 85.94 95 GLU A O 1
ATOM 763 N N . ASP A 1 96 ? -11.890 10.154 44.089 1.00 86.50 96 ASP A N 1
ATOM 764 C CA . ASP A 1 96 ? -10.716 9.343 43.753 1.00 86.50 96 ASP A CA 1
ATOM 765 C C . ASP A 1 96 ? -10.644 9.055 42.247 1.00 86.50 96 ASP A C 1
ATOM 767 O O . ASP A 1 96 ? -9.561 9.075 41.662 1.00 86.50 96 ASP A O 1
ATOM 771 N N . ARG A 1 97 ? -11.794 8.832 41.597 1.00 88.06 97 ARG A N 1
ATOM 772 C CA . ARG A 1 97 ? -11.890 8.657 40.142 1.00 88.06 97 ARG A CA 1
ATOM 773 C C . ARG A 1 97 ? -11.341 9.876 39.405 1.00 88.06 97 ARG A C 1
ATOM 775 O O . ARG A 1 97 ? -10.500 9.715 38.527 1.00 88.06 97 ARG A O 1
ATOM 782 N N . ALA A 1 98 ? -11.764 11.079 39.796 1.00 87.00 98 ALA A N 1
ATOM 783 C CA . ALA A 1 98 ? -11.292 12.316 39.180 1.00 87.00 98 ALA A CA 1
ATOM 784 C C . ALA A 1 98 ? -9.773 12.512 39.342 1.00 87.00 98 ALA A C 1
ATOM 786 O O . ALA A 1 98 ? -9.115 13.006 38.427 1.00 87.00 98 ALA A O 1
ATOM 787 N N . LEU A 1 99 ? -9.203 12.104 40.483 1.00 87.19 99 LEU A N 1
ATOM 788 C CA . LEU A 1 99 ? -7.755 12.143 40.701 1.00 87.19 99 LEU A CA 1
ATOM 789 C C . LEU A 1 99 ? -7.015 11.154 39.787 1.00 87.19 99 LEU A C 1
ATOM 791 O O . LEU A 1 99 ? -6.010 11.518 39.183 1.00 87.19 99 LEU A O 1
ATOM 795 N N . ILE A 1 100 ? -7.519 9.922 39.669 1.00 86.06 100 ILE A N 1
ATOM 796 C CA . ILE A 1 100 ? -6.926 8.882 38.816 1.00 86.06 100 ILE A CA 1
ATOM 797 C C . ILE A 1 100 ? -6.957 9.303 37.343 1.00 86.06 100 ILE A C 1
ATOM 799 O O . ILE A 1 100 ? -5.935 9.210 36.669 1.00 86.06 100 ILE A O 1
ATOM 803 N N . GLU A 1 101 ? -8.096 9.792 36.849 1.00 86.94 101 GLU A N 1
ATOM 804 C CA . GLU A 1 101 ? -8.241 10.244 35.458 1.00 86.94 101 GLU A CA 1
ATOM 805 C C . GLU A 1 101 ? -7.298 11.421 35.142 1.00 86.94 101 GLU A C 1
ATOM 807 O O . GLU A 1 101 ? -6.689 11.453 34.074 1.00 86.94 101 GLU A O 1
ATOM 812 N N . ALA A 1 102 ? -7.106 12.352 36.085 1.00 84.81 102 ALA A N 1
ATOM 813 C CA . ALA A 1 102 ? -6.174 13.468 35.918 1.00 84.81 102 ALA A CA 1
ATOM 814 C C . ALA A 1 102 ? -4.699 13.025 35.858 1.00 84.81 102 ALA A C 1
ATOM 816 O O . ALA A 1 102 ? -3.921 13.583 35.083 1.00 84.81 102 ALA A O 1
ATOM 817 N N . GLU A 1 103 ? -4.304 12.032 36.661 1.00 85.25 103 GLU A N 1
ATOM 818 C CA . GLU A 1 103 ? -2.941 11.487 36.629 1.00 85.25 103 GLU A CA 1
ATOM 819 C C . GLU A 1 103 ? -2.692 10.634 35.374 1.00 85.25 103 GLU A C 1
ATOM 821 O O . GLU A 1 103 ? -1.617 10.737 34.785 1.00 85.25 103 GLU A O 1
ATOM 826 N N . LEU A 1 104 ? -3.679 9.851 34.918 1.00 81.88 104 LEU A N 1
ATOM 827 C CA . LEU A 1 104 ? -3.587 9.085 33.667 1.00 81.88 104 LEU A CA 1
ATOM 828 C C . LEU A 1 104 ? -3.413 10.004 32.453 1.00 81.88 104 LEU A C 1
ATOM 830 O O . LEU A 1 104 ? -2.482 9.801 31.680 1.00 81.88 104 LEU A O 1
ATOM 834 N N . ALA A 1 105 ? -4.221 11.064 32.344 1.00 79.50 105 ALA A N 1
ATOM 835 C CA . ALA A 1 105 ? -4.104 12.036 31.254 1.00 79.50 105 ALA A CA 1
ATOM 836 C C . ALA A 1 105 ? -2.722 12.717 31.224 1.00 79.50 105 ALA A C 1
ATOM 838 O O . ALA A 1 105 ? -2.137 12.927 30.165 1.00 79.50 105 ALA A O 1
ATOM 839 N N . ARG A 1 106 ? -2.154 13.029 32.398 1.00 77.44 106 ARG A N 1
ATOM 840 C CA . ARG A 1 106 ? -0.787 13.563 32.502 1.00 77.44 106 ARG A CA 1
ATOM 841 C C . ARG A 1 106 ? 0.272 12.533 32.082 1.00 77.44 106 ARG A C 1
ATOM 843 O O . ARG A 1 106 ? 1.296 12.922 31.517 1.00 77.44 106 ARG A O 1
ATOM 850 N N . GLY A 1 107 ? 0.063 11.256 32.403 1.00 70.38 107 GLY A N 1
ATOM 851 C CA . GLY A 1 107 ? 0.942 10.155 32.004 1.00 70.38 107 GLY A CA 1
ATOM 852 C C . GLY A 1 107 ? 0.997 9.996 30.486 1.00 70.38 107 GLY A C 1
ATOM 853 O O . GLY A 1 107 ? 2.086 10.036 29.919 1.00 70.38 107 GLY A O 1
ATOM 854 N N . GLU A 1 108 ? -0.167 9.945 29.837 1.00 68.31 108 GLU A N 1
ATOM 855 C CA . GLU A 1 108 ? -0.301 9.873 28.374 1.00 68.31 108 GLU A CA 1
ATOM 856 C C . GLU A 1 108 ? 0.390 11.066 27.685 1.00 68.31 108 GLU A C 1
ATOM 858 O O . GLU A 1 108 ? 1.198 10.883 26.778 1.00 68.31 108 GLU A O 1
ATOM 863 N N . GLU A 1 109 ? 0.192 12.295 28.182 1.00 63.03 109 GLU A N 1
ATOM 864 C CA . GLU A 1 109 ? 0.886 13.493 27.672 1.00 63.03 109 GLU A CA 1
ATOM 865 C C . GLU A 1 109 ? 2.418 13.465 27.824 1.00 63.03 109 GLU A C 1
ATOM 867 O O . GLU A 1 109 ? 3.116 14.280 27.206 1.00 63.03 109 GLU A O 1
ATOM 872 N N . THR A 1 110 ? 2.946 12.629 28.718 1.00 64.75 110 THR A N 1
ATOM 873 C CA . THR A 1 110 ? 4.388 12.502 28.964 1.00 64.75 110 THR A CA 1
ATOM 874 C C . THR A 1 110 ? 4.985 11.408 28.086 1.00 64.75 110 THR A C 1
ATOM 876 O O . THR A 1 110 ? 6.011 11.655 27.458 1.00 64.75 110 THR A O 1
ATOM 879 N N . GLU A 1 111 ? 4.320 10.254 27.975 1.00 61.09 111 GLU A N 1
ATOM 880 C CA . GLU A 1 111 ? 4.738 9.148 27.101 1.00 61.09 111 GLU A CA 1
ATOM 881 C C . GLU A 1 111 ? 4.768 9.568 25.623 1.00 61.09 111 GLU A C 1
ATOM 883 O O . GLU A 1 111 ? 5.767 9.331 24.948 1.00 61.09 111 GLU A O 1
ATOM 888 N N . LEU A 1 112 ? 3.756 10.305 25.146 1.00 59.91 112 LEU A N 1
ATOM 889 C CA . LEU A 1 112 ? 3.717 10.812 23.764 1.00 59.91 112 LEU A CA 1
ATOM 890 C C . LEU A 1 112 ? 4.939 11.682 23.415 1.00 59.91 112 LEU A C 1
ATOM 892 O O . LEU A 1 112 ? 5.507 11.572 22.332 1.00 59.91 112 LEU A O 1
ATOM 896 N N . LYS A 1 113 ? 5.407 12.508 24.360 1.00 58.91 113 LYS A N 1
ATOM 897 C CA . LYS A 1 113 ? 6.593 13.363 24.161 1.00 58.91 113 LYS A CA 1
ATOM 898 C C . LYS A 1 113 ? 7.896 12.568 24.130 1.00 58.91 113 LYS A C 1
ATOM 900 O O . LYS A 1 113 ? 8.863 12.996 23.498 1.00 58.91 113 LYS A O 1
ATOM 905 N N . GLU A 1 114 ? 7.958 11.458 24.859 1.00 53.06 114 GLU A N 1
ATOM 906 C CA . GLU A 1 114 ? 9.132 10.584 24.879 1.00 53.06 114 GLU A CA 1
ATOM 907 C C . GLU A 1 114 ? 9.225 9.761 23.584 1.00 53.06 114 GLU A C 1
ATOM 909 O O . GLU A 1 114 ? 10.310 9.686 23.007 1.00 53.06 114 GLU A O 1
ATOM 914 N N . GLU A 1 115 ? 8.104 9.247 23.064 1.00 52.25 115 GLU A N 1
ATOM 915 C CA . GLU A 1 115 ? 8.062 8.500 21.794 1.00 52.25 115 GLU A CA 1
ATOM 916 C C . GLU A 1 115 ? 8.436 9.374 20.579 1.00 52.25 115 GLU A C 1
ATOM 918 O O . GLU A 1 115 ? 9.286 8.977 19.776 1.00 52.25 115 GLU A O 1
ATOM 923 N N . GLU A 1 116 ? 7.919 10.607 20.491 1.00 51.78 116 GLU A N 1
ATOM 924 C CA . GLU A 1 116 ? 8.302 11.586 19.452 1.00 51.78 116 GLU A CA 1
ATOM 925 C C . GLU A 1 116 ? 9.813 11.896 19.459 1.00 51.78 116 GLU A C 1
ATOM 927 O O . GLU A 1 116 ? 10.428 12.170 18.423 1.00 51.78 116 GLU A O 1
ATOM 932 N N . SER A 1 117 ? 10.439 11.845 20.638 1.00 47.94 117 SER A N 1
ATOM 933 C CA . SER A 1 117 ? 11.866 12.132 20.807 1.00 47.94 117 SER A CA 1
ATOM 934 C C . SER A 1 117 ? 12.766 10.982 20.337 1.00 47.94 117 SER A C 1
ATOM 936 O O . SER A 1 117 ? 13.911 11.226 19.945 1.00 47.94 117 SER A O 1
ATOM 938 N N . GLU A 1 118 ? 12.276 9.738 20.374 1.00 48.44 118 GLU A N 1
ATOM 939 C CA . GLU A 1 118 ? 13.023 8.543 19.959 1.00 48.44 118 GLU A CA 1
ATOM 940 C C . GLU A 1 118 ? 12.901 8.242 18.454 1.00 48.44 118 GLU A C 1
ATOM 942 O O . GLU A 1 118 ? 13.852 7.721 17.863 1.00 48.44 118 GLU A O 1
ATOM 947 N N . GLU A 1 119 ? 11.790 8.608 17.801 1.00 44.09 119 GLU A N 1
ATOM 948 C CA . GLU A 1 119 ? 11.584 8.377 16.358 1.00 44.09 119 GLU A CA 1
ATOM 949 C C . GLU A 1 119 ? 12.236 9.451 15.449 1.00 44.09 119 GLU A C 1
ATOM 951 O O . GLU A 1 119 ? 12.431 9.226 14.254 1.00 44.09 119 GLU A O 1
ATOM 956 N N . GLY A 1 120 ? 12.698 10.580 16.005 1.00 36.56 120 GLY A N 1
ATOM 957 C CA . GLY A 1 120 ? 13.280 11.721 15.274 1.00 36.56 120 GLY A CA 1
ATOM 958 C C . GLY A 1 120 ? 14.705 11.566 14.700 1.00 36.56 120 GLY A C 1
ATOM 959 O O . GLY A 1 120 ? 15.318 12.566 14.314 1.00 36.56 120 GLY A O 1
ATOM 960 N N . ALA A 1 121 ? 15.276 10.357 14.632 1.00 36.84 121 ALA A N 1
ATOM 961 C CA . ALA A 1 121 ? 16.636 10.134 14.124 1.00 36.84 121 ALA A CA 1
ATOM 962 C C . ALA A 1 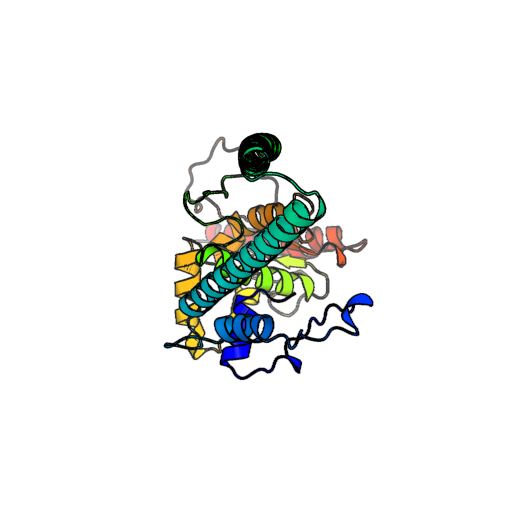121 ? 16.662 9.551 12.691 1.00 36.84 121 ALA A C 1
ATOM 964 O O . ALA A 1 121 ? 16.655 8.341 12.486 1.00 36.84 121 ALA A O 1
ATOM 965 N N . GLU A 1 122 ? 16.797 10.458 11.714 1.00 37.94 122 GLU A N 1
ATOM 966 C CA . GLU A 1 122 ? 17.219 10.245 10.313 1.00 37.94 122 GLU A CA 1
ATOM 967 C C . GLU A 1 122 ? 16.265 9.479 9.363 1.00 37.94 122 GLU A C 1
ATOM 969 O O . GLU A 1 122 ? 16.522 8.355 8.933 1.00 37.94 122 GLU A O 1
ATOM 974 N N . GLY A 1 123 ? 15.236 10.183 8.878 1.00 31.17 123 GLY A N 1
ATOM 975 C CA . GLY A 1 123 ? 14.549 9.917 7.606 1.00 31.17 123 GLY A CA 1
ATOM 976 C C . GLY A 1 123 ? 14.091 11.241 6.970 1.00 31.17 123 GLY A C 1
ATOM 977 O O . GLY A 1 123 ? 13.810 12.183 7.711 1.00 31.17 123 GLY A O 1
ATOM 978 N N . PRO A 1 124 ? 14.074 11.397 5.630 1.00 37.22 124 PRO A N 1
ATOM 979 C CA . PRO A 1 124 ? 13.657 12.655 5.020 1.00 37.22 124 PRO A CA 1
ATOM 980 C C . PRO A 1 124 ? 12.149 12.859 5.216 1.00 37.22 124 PRO A C 1
ATOM 982 O O . PRO A 1 124 ? 11.358 12.015 4.812 1.00 37.22 124 PRO A O 1
ATOM 985 N N . GLU A 1 125 ? 11.807 13.978 5.859 1.00 38.88 125 GLU A N 1
ATOM 986 C CA . GLU A 1 125 ? 10.546 14.735 5.812 1.00 38.88 125 GLU A CA 1
ATOM 987 C C . GLU A 1 125 ? 9.333 13.998 5.210 1.00 38.88 125 GLU A C 1
ATOM 989 O O . GLU A 1 125 ? 8.945 14.241 4.068 1.00 38.88 125 GLU A O 1
ATOM 994 N N . ALA A 1 126 ? 8.685 13.136 5.994 1.00 35.44 126 ALA A N 1
ATOM 995 C CA . ALA A 1 126 ? 7.362 12.616 5.652 1.00 35.44 126 ALA A CA 1
ATOM 996 C C . ALA A 1 126 ? 6.473 12.407 6.882 1.00 35.44 126 ALA A C 1
ATOM 998 O O . ALA A 1 126 ? 5.696 11.464 6.918 1.00 35.44 126 ALA A O 1
ATOM 999 N N . GLU A 1 127 ? 6.542 13.309 7.858 1.00 33.94 127 GLU A N 1
ATOM 1000 C CA . GLU A 1 127 ? 5.510 13.428 8.888 1.00 33.94 127 GLU A CA 1
ATOM 1001 C C . GLU A 1 127 ? 5.119 14.898 8.996 1.00 33.94 127 GLU A C 1
ATOM 1003 O O . GLU A 1 127 ? 5.564 15.657 9.850 1.00 33.94 127 GLU A O 1
ATOM 1008 N N . ALA A 1 128 ? 4.288 15.328 8.045 1.00 34.00 128 ALA A N 1
ATOM 1009 C CA . ALA A 1 128 ? 3.328 16.365 8.365 1.00 34.00 128 ALA A CA 1
ATOM 1010 C C . ALA A 1 128 ? 2.314 15.707 9.305 1.00 34.00 128 ALA A C 1
ATOM 1012 O O . ALA A 1 128 ? 1.333 15.116 8.852 1.00 34.00 128 ALA A O 1
ATOM 1013 N N . GLU A 1 129 ? 2.590 15.754 10.605 1.00 38.34 129 GLU A N 1
ATOM 1014 C CA . GLU A 1 129 ? 1.532 15.658 11.596 1.00 38.34 129 GLU A CA 1
ATOM 1015 C C . GLU A 1 129 ? 0.561 16.811 11.327 1.00 38.34 129 GLU A C 1
ATOM 1017 O O . GLU A 1 129 ? 0.803 17.973 11.667 1.00 38.34 129 GLU A O 1
ATOM 1022 N N . GLU A 1 130 ? -0.531 16.515 10.623 1.00 34.19 130 GLU A N 1
ATOM 1023 C CA . GLU A 1 130 ? -1.665 17.423 10.569 1.00 34.19 130 GLU A CA 1
ATOM 1024 C C . GLU A 1 130 ? -2.260 17.508 11.974 1.00 34.19 130 GLU A C 1
ATOM 1026 O O . GLU A 1 130 ? -3.003 16.636 12.428 1.00 34.19 130 GLU A O 1
ATOM 1031 N N . ALA A 1 131 ? -1.912 18.591 12.664 1.00 34.53 131 ALA A N 1
ATOM 1032 C CA . ALA A 1 131 ? -2.519 19.005 13.912 1.00 34.53 131 ALA A CA 1
ATOM 1033 C C . ALA A 1 131 ? -4.056 18.990 13.789 1.00 34.53 131 ALA A C 1
ATOM 1035 O O . ALA A 1 131 ? -4.644 19.850 13.129 1.00 34.53 131 ALA A O 1
ATOM 1036 N N . GLY A 1 132 ? -4.709 18.029 14.452 1.00 38.97 132 GLY A N 1
ATOM 1037 C CA . GLY A 1 132 ? -6.157 18.051 14.687 1.00 38.97 132 GLY A CA 1
ATOM 1038 C C . GLY A 1 132 ? -6.941 16.764 14.413 1.00 38.97 132 GLY A C 1
ATOM 1039 O O . GLY A 1 132 ? -8.141 16.758 14.688 1.00 38.97 132 GLY A O 1
ATOM 1040 N N . ALA A 1 133 ? -6.334 15.687 13.904 1.00 42.56 133 ALA A N 1
ATOM 1041 C CA . ALA A 1 133 ? -7.048 14.415 13.756 1.00 42.56 133 ALA A CA 1
ATOM 1042 C C . ALA A 1 133 ? -7.145 13.669 15.107 1.00 42.56 133 ALA A C 1
ATOM 1044 O O . ALA A 1 133 ? -6.153 13.607 15.834 1.00 42.56 133 ALA A O 1
ATOM 1045 N N . PRO A 1 134 ? -8.312 13.099 15.474 1.00 54.91 134 PRO A N 1
ATOM 1046 C CA . PRO A 1 134 ? -8.422 12.257 16.661 1.00 54.91 134 PRO A CA 1
ATOM 1047 C C . PRO A 1 134 ? -7.497 11.040 16.542 1.00 54.91 134 PRO A C 1
ATOM 1049 O O . PRO A 1 134 ? -7.370 10.447 15.467 1.00 54.91 134 PRO A O 1
ATOM 1052 N N . GLU A 1 135 ? -6.877 10.667 17.660 1.00 64.56 135 GLU A N 1
ATOM 1053 C CA . GLU A 1 135 ? -5.903 9.580 17.739 1.00 64.56 135 GLU A CA 1
ATOM 1054 C C . GLU A 1 135 ? -6.421 8.298 17.054 1.00 64.56 135 GLU A C 1
ATOM 1056 O O . GLU A 1 135 ? -7.536 7.821 17.288 1.00 64.56 135 GLU A O 1
ATOM 1061 N N . GLY A 1 136 ? -5.624 7.759 16.129 1.00 72.81 136 GLY A N 1
ATOM 1062 C CA . GLY A 1 136 ? -5.950 6.535 15.394 1.00 72.81 136 GLY A CA 1
ATOM 1063 C C . GLY A 1 136 ? -6.935 6.678 14.219 1.00 72.81 136 GLY A C 1
ATOM 1064 O O . GLY A 1 136 ? -7.308 5.649 13.635 1.00 72.81 136 GLY A O 1
ATOM 1065 N N . VAL A 1 137 ? -7.343 7.894 13.833 1.00 87.12 137 VAL A N 1
ATOM 1066 C CA . VAL A 1 137 ? -8.057 8.165 12.569 1.00 87.12 137 VAL A CA 1
ATOM 1067 C C . VAL A 1 137 ? -7.077 8.726 11.543 1.00 87.12 137 VAL A C 1
ATOM 1069 O O . VAL A 1 137 ? -6.434 9.743 11.770 1.00 87.12 137 VAL A O 1
ATOM 1072 N N . LEU A 1 138 ? -6.952 8.053 10.399 1.00 89.62 138 LEU A N 1
ATOM 1073 C CA . LEU A 1 138 ? -6.035 8.481 9.342 1.00 89.62 138 LEU A CA 1
ATOM 1074 C C . LEU A 1 138 ? -6.746 9.469 8.415 1.00 89.62 138 LEU A C 1
ATOM 1076 O O . LEU A 1 138 ? -7.919 9.236 8.106 1.00 89.62 138 LEU A O 1
ATOM 1080 N N . PRO A 1 139 ? -6.059 10.503 7.902 1.00 93.25 139 PRO A N 1
ATOM 1081 C CA . PRO A 1 139 ? -6.642 11.389 6.904 1.00 93.25 139 PRO A CA 1
ATOM 1082 C C . PRO A 1 139 ? -6.945 10.633 5.600 1.00 93.25 139 PRO A C 1
ATOM 1084 O O . PRO A 1 139 ? -6.374 9.577 5.305 1.00 93.25 139 PRO A O 1
ATOM 1087 N N . ALA A 1 140 ? -7.849 11.185 4.786 1.00 92.81 140 ALA A N 1
ATOM 1088 C CA . ALA A 1 140 ? -8.267 10.570 3.523 1.00 92.81 140 ALA A CA 1
ATOM 1089 C C . ALA A 1 140 ? -7.078 10.317 2.575 1.00 92.81 140 ALA A C 1
ATOM 1091 O O . ALA A 1 140 ? -6.980 9.257 1.956 1.00 92.81 140 ALA A O 1
ATOM 1092 N N . GLU A 1 141 ? -6.132 11.250 2.516 1.00 94.31 141 GLU A N 1
ATOM 1093 C CA . GLU A 1 141 ? -4.924 11.142 1.693 1.00 94.31 141 GLU A CA 1
ATOM 1094 C C . GLU A 1 141 ? -4.037 9.962 2.106 1.00 94.31 141 GLU A C 1
ATOM 1096 O O . GLU A 1 141 ? -3.481 9.267 1.256 1.00 94.31 141 GLU A O 1
ATOM 1101 N N . GLU A 1 142 ? -3.947 9.674 3.405 1.00 94.75 142 GLU A N 1
ATOM 1102 C CA . GLU A 1 142 ? -3.147 8.562 3.921 1.00 94.75 142 GLU A CA 1
ATOM 1103 C C . GLU A 1 142 ? -3.750 7.207 3.527 1.00 94.75 142 GLU A C 1
ATOM 1105 O O . GLU A 1 142 ? -3.026 6.268 3.190 1.00 94.75 142 GLU A O 1
ATOM 1110 N N . HIS A 1 143 ? -5.080 7.099 3.445 1.00 94.88 143 HIS A N 1
ATOM 1111 C CA . HIS A 1 143 ? -5.725 5.912 2.869 1.00 94.88 143 HIS A CA 1
ATOM 1112 C C . HIS A 1 143 ? -5.344 5.697 1.399 1.00 94.88 143 HIS A C 1
ATOM 1114 O O . HIS A 1 143 ? -5.157 4.554 0.970 1.00 94.88 143 HIS A O 1
ATOM 1120 N N . ILE A 1 144 ? -5.183 6.782 0.638 1.00 96.12 144 ILE A N 1
ATOM 1121 C CA . ILE A 1 144 ? -4.757 6.744 -0.765 1.00 96.12 144 ILE A CA 1
ATOM 1122 C C . ILE A 1 144 ? -3.274 6.367 -0.877 1.00 96.12 144 ILE A C 1
ATOM 1124 O O . ILE A 1 144 ? -2.932 5.485 -1.670 1.00 96.12 144 ILE A O 1
ATOM 1128 N N . ARG A 1 145 ? -2.396 6.932 -0.037 1.00 96.31 145 ARG A N 1
ATOM 1129 C CA . ARG A 1 145 ? -0.975 6.537 0.049 1.00 96.31 145 ARG A CA 1
ATOM 1130 C C . ARG A 1 145 ? -0.829 5.047 0.352 1.00 96.31 145 ARG A C 1
ATOM 1132 O O . ARG A 1 145 ? -0.094 4.341 -0.343 1.00 96.31 145 ARG A O 1
ATOM 1139 N N . ARG A 1 146 ? -1.611 4.525 1.304 1.00 96.38 146 ARG A N 1
ATOM 1140 C CA . ARG A 1 146 ? -1.649 3.089 1.635 1.00 96.38 146 ARG A CA 1
ATOM 1141 C C . ARG A 1 146 ? -2.186 2.222 0.502 1.00 96.38 146 ARG A C 1
ATOM 1143 O O . ARG A 1 146 ? -1.717 1.095 0.345 1.00 96.38 146 ARG A O 1
ATOM 1150 N N . LEU A 1 147 ? -3.139 2.712 -0.298 1.00 97.25 147 LEU A N 1
ATOM 1151 C CA . LEU A 1 147 ? -3.574 2.018 -1.514 1.00 97.25 147 LEU A CA 1
ATOM 1152 C C . LEU A 1 147 ? -2.413 1.895 -2.503 1.00 97.25 147 LEU A C 1
ATOM 1154 O O . LEU A 1 147 ? -2.103 0.785 -2.931 1.00 97.25 147 LEU A O 1
ATOM 1158 N N . VAL A 1 148 ? -1.753 3.004 -2.842 1.00 97.69 148 VAL A N 1
ATOM 1159 C CA . VAL A 1 148 ? -0.627 3.001 -3.790 1.00 97.69 148 VAL A CA 1
ATOM 1160 C C . VAL A 1 148 ? 0.492 2.087 -3.291 1.00 97.69 148 VAL A C 1
ATOM 1162 O O . VAL A 1 148 ? 0.976 1.238 -4.044 1.00 97.69 148 VAL A O 1
ATOM 1165 N N . HIS A 1 149 ? 0.842 2.183 -2.006 1.00 97.44 149 HIS A N 1
ATOM 1166 C CA . HIS A 1 149 ? 1.817 1.299 -1.369 1.00 97.44 149 HIS A CA 1
ATOM 1167 C C . HIS A 1 149 ? 1.424 -0.175 -1.470 1.00 97.44 149 HIS A C 1
ATOM 1169 O O . HIS A 1 149 ? 2.248 -1.000 -1.863 1.00 97.44 149 HIS A O 1
ATOM 1175 N N . TYR A 1 150 ? 0.167 -0.514 -1.178 1.00 96.81 150 TYR A N 1
ATOM 1176 C CA . TYR A 1 150 ? -0.334 -1.880 -1.290 1.00 96.81 150 TYR A CA 1
ATOM 1177 C C . TYR A 1 150 ? -0.186 -2.431 -2.713 1.00 96.81 150 TYR A C 1
ATOM 1179 O O . TYR A 1 150 ? 0.293 -3.556 -2.881 1.00 96.81 150 TYR A O 1
ATOM 1187 N N . LEU A 1 151 ? -0.545 -1.648 -3.735 1.00 97.81 151 LEU A N 1
ATOM 1188 C CA . LEU A 1 151 ? -0.444 -2.069 -5.135 1.00 97.81 151 LEU A CA 1
ATOM 1189 C C . LEU A 1 151 ? 1.011 -2.222 -5.585 1.00 97.81 151 LEU A C 1
ATOM 1191 O O . LEU A 1 151 ? 1.342 -3.219 -6.229 1.00 97.81 151 LEU A O 1
ATOM 1195 N N . ALA A 1 152 ? 1.888 -1.296 -5.191 1.00 97.81 152 ALA A N 1
ATOM 1196 C CA . ALA A 1 152 ? 3.325 -1.398 -5.431 1.00 97.81 152 ALA A CA 1
ATOM 1197 C C . ALA A 1 152 ? 3.920 -2.637 -4.742 1.00 97.81 152 ALA A C 1
ATOM 1199 O O . ALA A 1 152 ? 4.633 -3.424 -5.364 1.00 97.81 152 ALA A O 1
ATOM 1200 N N . HIS A 1 153 ? 3.555 -2.883 -3.482 1.00 96.69 153 HIS A N 1
ATOM 1201 C CA . HIS A 1 153 ? 3.990 -4.067 -2.751 1.00 96.69 153 HIS A CA 1
ATOM 1202 C C . HIS A 1 153 ? 3.504 -5.362 -3.413 1.00 96.69 153 HIS A C 1
ATOM 1204 O O . HIS A 1 153 ? 4.270 -6.317 -3.525 1.00 96.69 153 HIS A O 1
ATOM 1210 N N . GLN A 1 154 ? 2.253 -5.415 -3.882 1.00 95.88 154 GLN A N 1
ATOM 1211 C CA . GLN A 1 154 ? 1.764 -6.558 -4.655 1.00 95.88 154 GLN A CA 1
ATOM 1212 C C . GLN A 1 154 ? 2.550 -6.752 -5.951 1.00 95.88 154 GLN A C 1
ATOM 1214 O O . GLN A 1 154 ? 2.918 -7.881 -6.260 1.00 95.88 154 GLN A O 1
ATOM 1219 N N . ALA A 1 155 ? 2.834 -5.673 -6.684 1.00 97.19 155 ALA A N 1
ATOM 1220 C CA . ALA A 1 155 ? 3.560 -5.733 -7.951 1.00 97.19 155 ALA A CA 1
ATOM 1221 C C . ALA A 1 155 ? 4.977 -6.300 -7.782 1.00 97.19 155 ALA A C 1
ATOM 1223 O O . ALA A 1 155 ? 5.433 -7.060 -8.631 1.00 97.19 155 ALA A O 1
ATOM 1224 N N . VAL A 1 156 ? 5.640 -5.968 -6.672 1.00 97.00 156 VAL A N 1
ATOM 1225 C CA . VAL A 1 156 ? 6.974 -6.473 -6.320 1.00 97.00 156 VAL A CA 1
ATOM 1226 C C . VAL A 1 156 ? 6.916 -7.905 -5.775 1.00 97.00 156 VAL A C 1
ATOM 1228 O O . VAL A 1 156 ? 7.745 -8.741 -6.116 1.00 97.00 156 VAL A O 1
ATOM 1231 N N . ARG A 1 157 ? 5.911 -8.230 -4.955 1.00 95.44 157 ARG A N 1
ATOM 1232 C CA . ARG A 1 157 ? 5.734 -9.568 -4.363 1.00 95.44 157 ARG A CA 1
ATOM 1233 C C . ARG A 1 157 ? 5.389 -10.651 -5.391 1.00 95.44 157 ARG A C 1
ATOM 1235 O O . ARG A 1 157 ? 5.785 -11.808 -5.224 1.00 95.44 157 ARG A O 1
ATOM 1242 N N . GLU A 1 158 ? 4.561 -10.301 -6.369 1.00 95.50 158 GLU A N 1
ATOM 1243 C CA . GLU A 1 158 ? 4.089 -11.211 -7.420 1.00 95.50 158 GLU A CA 1
ATOM 1244 C C . GLU A 1 158 ? 5.142 -11.449 -8.503 1.00 95.50 158 GLU A C 1
ATOM 1246 O O . GLU A 1 158 ? 4.997 -12.392 -9.280 1.00 95.50 158 GLU A O 1
ATOM 1251 N N . ASP A 1 159 ? 6.203 -10.642 -8.522 1.00 95.56 159 ASP A N 1
ATOM 1252 C CA . ASP A 1 159 ? 7.289 -10.802 -9.470 1.00 95.56 159 ASP A CA 1
ATOM 1253 C C . ASP A 1 159 ? 7.982 -12.180 -9.312 1.00 95.56 159 ASP A C 1
ATOM 1255 O O . ASP A 1 159 ? 8.222 -12.619 -8.173 1.00 95.56 159 ASP A O 1
ATOM 1259 N N . PRO A 1 160 ? 8.270 -12.898 -10.420 1.00 92.69 160 PRO A N 1
ATOM 1260 C CA . PRO A 1 160 ? 8.858 -14.235 -10.370 1.00 92.69 160 PRO A CA 1
ATOM 1261 C C . PRO A 1 160 ? 10.214 -14.303 -9.663 1.00 92.69 160 PRO A C 1
ATOM 1263 O O . PRO A 1 160 ? 10.440 -15.250 -8.903 1.00 92.69 160 PRO A O 1
ATOM 1266 N N . ASP A 1 161 ? 11.101 -13.333 -9.902 1.00 92.19 161 ASP A N 1
ATOM 1267 C CA . ASP A 1 161 ? 12.428 -13.274 -9.279 1.00 92.19 161 ASP A CA 1
ATOM 1268 C C . ASP A 1 161 ? 12.530 -12.204 -8.182 1.00 92.19 161 ASP A C 1
ATOM 1270 O O . ASP A 1 161 ? 13.518 -12.154 -7.446 1.00 92.19 161 ASP A O 1
ATOM 1274 N N . GLY A 1 162 ? 11.464 -11.421 -8.010 1.00 95.25 162 GLY A N 1
ATOM 1275 C CA . GLY A 1 162 ? 11.352 -10.406 -6.979 1.00 95.25 162 GLY A CA 1
ATOM 1276 C C . GLY A 1 162 ? 12.106 -9.128 -7.316 1.00 95.25 162 GLY A C 1
ATOM 1277 O O . GLY A 1 162 ? 12.315 -8.346 -6.391 1.00 95.25 162 GLY A O 1
ATOM 1278 N N . ILE A 1 163 ? 12.535 -8.923 -8.567 1.00 96.69 163 ILE A N 1
ATOM 1279 C CA . ILE A 1 163 ? 13.310 -7.763 -9.015 1.00 96.69 163 ILE A CA 1
ATOM 1280 C C . ILE A 1 163 ? 12.461 -6.937 -9.986 1.00 96.69 163 ILE A C 1
ATOM 1282 O O . ILE A 1 163 ? 12.235 -7.314 -11.131 1.00 96.69 163 ILE A O 1
ATOM 1286 N N . VAL A 1 164 ? 12.032 -5.753 -9.549 1.00 97.38 164 VAL A N 1
ATOM 1287 C CA . VAL A 1 164 ? 11.187 -4.859 -10.354 1.00 97.38 164 VAL A CA 1
ATOM 1288 C C . VAL A 1 164 ? 11.920 -3.551 -10.633 1.00 97.38 164 VAL A C 1
ATOM 1290 O O . VAL A 1 164 ? 12.262 -2.845 -9.683 1.00 97.38 164 VAL A O 1
ATOM 1293 N N . PRO A 1 165 ? 12.171 -3.175 -11.898 1.00 96.25 165 PRO A N 1
ATOM 1294 C CA . PRO A 1 165 ? 12.803 -1.899 -12.201 1.00 96.25 165 PRO A CA 1
ATOM 1295 C C . PRO A 1 165 ? 11.848 -0.727 -11.945 1.00 96.25 165 PRO A C 1
ATOM 1297 O O . PRO A 1 165 ? 10.628 -0.865 -11.998 1.00 96.25 165 PRO A O 1
ATOM 1300 N N . LEU A 1 166 ? 12.399 0.454 -11.669 1.00 95.06 166 LEU A N 1
ATOM 1301 C CA . LEU A 1 166 ? 11.606 1.679 -11.540 1.00 95.06 166 LEU A CA 1
ATOM 1302 C C . LEU A 1 166 ? 11.015 2.121 -12.888 1.00 95.06 166 LEU A C 1
ATOM 1304 O O . LEU A 1 166 ? 9.896 2.621 -12.933 1.00 95.06 166 LEU A O 1
ATOM 1308 N N . HIS A 1 167 ? 11.749 1.910 -13.980 1.00 91.81 167 HIS A N 1
ATOM 1309 C CA . HIS A 1 167 ? 11.351 2.283 -15.337 1.00 91.81 167 HIS A CA 1
ATOM 1310 C C . HIS A 1 167 ? 11.350 1.064 -16.256 1.00 91.81 167 HIS A C 1
ATOM 1312 O O . HIS A 1 167 ? 12.083 0.104 -16.010 1.00 91.81 167 HIS A O 1
ATOM 1318 N N . ASP A 1 168 ? 10.560 1.133 -17.327 1.00 92.81 168 ASP A N 1
ATOM 1319 C CA . ASP A 1 168 ? 10.563 0.126 -18.385 1.00 92.81 168 ASP A CA 1
ATOM 1320 C C . ASP A 1 168 ? 11.979 -0.105 -18.920 1.00 92.81 168 ASP A C 1
ATOM 1322 O O . ASP A 1 168 ? 12.712 0.838 -19.229 1.00 92.81 168 ASP A O 1
ATOM 1326 N N . CYS A 1 169 ? 12.374 -1.369 -19.047 1.00 90.44 169 CYS A N 1
ATOM 1327 C CA . CYS A 1 169 ? 13.679 -1.724 -19.587 1.00 90.44 169 CYS A CA 1
ATOM 1328 C C . CYS A 1 169 ? 13.631 -3.019 -20.401 1.00 90.44 169 CYS A C 1
ATOM 1330 O O . CYS A 1 169 ? 12.617 -3.705 -20.468 1.00 90.44 169 CYS A O 1
ATOM 1332 N N . TYR A 1 170 ? 14.742 -3.347 -21.057 1.00 90.94 170 TYR A N 1
ATOM 1333 C CA . TYR A 1 170 ? 14.918 -4.615 -21.769 1.00 90.94 170 TYR A CA 1
ATOM 1334 C C . TYR A 1 170 ? 16.066 -5.380 -21.112 1.00 90.94 170 TYR A C 1
ATOM 1336 O O . TYR A 1 170 ? 17.215 -5.212 -21.535 1.00 90.94 170 TYR A O 1
ATOM 1344 N N . PRO A 1 171 ? 15.816 -6.151 -20.037 1.00 89.19 171 PRO A N 1
ATOM 1345 C CA . PRO A 1 171 ? 16.874 -6.859 -19.334 1.00 89.19 171 PRO A CA 1
ATOM 1346 C C . PRO A 1 171 ? 17.620 -7.815 -20.270 1.00 89.19 171 PRO A C 1
ATOM 1348 O O . PRO A 1 171 ? 17.049 -8.359 -21.217 1.00 89.19 171 PRO A O 1
ATOM 1351 N N . ILE A 1 172 ? 18.913 -8.030 -20.027 1.00 88.44 172 ILE A N 1
ATOM 1352 C CA . ILE A 1 172 ? 19.711 -8.914 -20.887 1.00 88.44 172 ILE A CA 1
ATOM 1353 C C . ILE A 1 172 ? 19.137 -10.332 -20.871 1.00 88.44 172 ILE A C 1
ATOM 1355 O O . ILE A 1 172 ? 18.985 -10.947 -19.819 1.00 88.44 172 ILE A O 1
ATOM 1359 N N . GLY A 1 173 ? 18.859 -10.858 -22.064 1.00 85.94 173 GLY A N 1
ATOM 1360 C CA . GLY A 1 173 ? 18.250 -12.175 -22.248 1.00 85.94 173 GLY A CA 1
ATOM 1361 C C . GLY A 1 173 ? 16.719 -12.169 -22.251 1.00 85.94 173 GLY A C 1
ATOM 1362 O O . GLY A 1 173 ? 16.133 -13.210 -22.538 1.00 85.94 173 GLY A O 1
ATOM 1363 N N . ALA A 1 174 ? 16.071 -11.028 -21.996 1.00 87.62 174 ALA A N 1
ATOM 1364 C CA . ALA A 1 174 ? 14.629 -10.880 -22.155 1.00 87.62 174 ALA A CA 1
ATOM 1365 C C . ALA A 1 174 ? 14.254 -10.660 -23.630 1.00 87.62 174 ALA A C 1
ATOM 1367 O O . ALA A 1 174 ? 14.931 -9.943 -24.369 1.00 87.62 174 ALA A O 1
ATOM 1368 N N . THR A 1 175 ? 13.155 -11.280 -24.058 1.00 85.62 175 THR A N 1
ATOM 1369 C CA . THR A 1 175 ? 12.557 -11.077 -25.390 1.00 85.62 175 THR A CA 1
ATOM 1370 C C . THR A 1 175 ? 11.479 -9.999 -25.394 1.00 85.62 175 THR A C 1
ATOM 1372 O O . THR A 1 175 ? 11.121 -9.496 -26.456 1.00 85.62 175 THR A O 1
ATOM 1375 N N . GLU A 1 176 ? 10.958 -9.656 -24.218 1.00 89.62 176 GLU A N 1
ATOM 1376 C CA . GLU A 1 176 ? 9.886 -8.686 -24.014 1.00 89.62 176 GLU A CA 1
ATOM 1377 C C . GLU A 1 176 ? 10.368 -7.538 -23.122 1.00 89.62 176 GLU A C 1
ATOM 1379 O O . GLU A 1 176 ? 11.388 -7.651 -22.439 1.00 89.62 176 GLU A O 1
ATOM 1384 N N . VAL A 1 177 ? 9.640 -6.420 -23.164 1.00 91.44 177 VAL A N 1
ATOM 1385 C CA . VAL A 1 177 ? 9.894 -5.282 -22.277 1.00 91.44 177 VAL A CA 1
ATOM 1386 C C . VAL A 1 177 ? 9.540 -5.666 -20.843 1.00 91.44 177 VAL A C 1
ATOM 1388 O O . VAL A 1 177 ? 8.445 -6.159 -20.574 1.00 91.44 177 VAL A O 1
ATOM 1391 N N . GLU A 1 178 ? 10.463 -5.412 -19.926 1.00 93.56 178 GLU A N 1
ATOM 1392 C CA . GLU A 1 178 ? 10.225 -5.525 -18.496 1.00 93.56 178 GLU A CA 1
ATOM 1393 C C . GLU A 1 178 ? 9.582 -4.232 -18.010 1.00 93.56 178 GLU A C 1
ATOM 1395 O O . GLU A 1 178 ? 10.162 -3.154 -18.162 1.00 93.56 178 GLU A O 1
ATOM 1400 N N . ARG A 1 179 ? 8.367 -4.333 -17.465 1.00 95.94 179 ARG A N 1
ATOM 1401 C CA . ARG A 1 179 ? 7.578 -3.160 -17.080 1.00 95.94 179 ARG A CA 1
ATOM 1402 C C . ARG A 1 179 ? 8.036 -2.614 -15.739 1.00 95.94 179 ARG A C 1
ATOM 1404 O O . ARG A 1 179 ? 8.172 -3.366 -14.7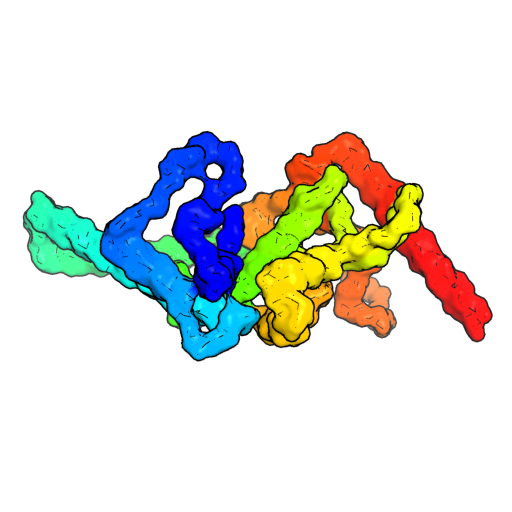70 1.00 95.94 179 ARG A O 1
ATOM 1411 N N . GLY A 1 180 ? 8.197 -1.299 -15.677 1.00 95.94 180 GLY A N 1
ATOM 1412 C CA . GLY A 1 180 ? 8.540 -0.581 -14.464 1.00 95.94 180 GLY A CA 1
ATOM 1413 C C . GLY A 1 180 ? 7.445 -0.666 -13.404 1.00 95.94 180 GLY A C 1
ATOM 1414 O O . GLY A 1 180 ? 6.271 -0.930 -13.687 1.00 95.94 180 GLY A O 1
ATOM 1415 N N . LEU A 1 181 ? 7.825 -0.401 -12.155 1.00 97.56 181 LEU A N 1
ATOM 1416 C CA . LEU A 1 181 ? 6.897 -0.384 -11.028 1.00 97.56 181 LEU A CA 1
ATOM 1417 C C . LEU A 1 181 ? 5.661 0.507 -11.274 1.00 97.56 181 LEU A C 1
ATOM 1419 O O . LEU A 1 181 ? 4.560 0.026 -10.995 1.00 97.56 181 LEU A O 1
ATOM 1423 N N . PRO A 1 182 ? 5.770 1.737 -11.823 1.00 97.00 182 PRO A N 1
ATOM 1424 C CA . PRO A 1 182 ? 4.600 2.581 -12.050 1.00 97.00 182 PRO A CA 1
ATOM 1425 C C . PRO A 1 182 ? 3.570 1.968 -12.998 1.00 97.00 182 PRO A C 1
ATOM 1427 O O . PRO A 1 182 ? 2.380 1.972 -12.688 1.00 97.00 182 PRO A O 1
ATOM 1430 N N . ASP A 1 183 ? 4.007 1.360 -14.100 1.00 97.38 183 ASP A N 1
ATOM 1431 C CA . ASP A 1 183 ? 3.094 0.726 -15.056 1.00 97.38 183 ASP A CA 1
ATOM 1432 C C . ASP A 1 183 ? 2.441 -0.525 -14.472 1.00 97.38 183 ASP A C 1
ATOM 1434 O O . ASP A 1 183 ? 1.243 -0.751 -14.652 1.00 97.38 183 ASP A O 1
ATOM 1438 N N . ARG A 1 184 ? 3.181 -1.292 -13.664 1.00 98.12 184 ARG A N 1
ATOM 1439 C CA . ARG A 1 184 ? 2.607 -2.408 -12.901 1.00 98.12 184 ARG A CA 1
ATOM 1440 C C . ARG A 1 184 ? 1.554 -1.929 -11.892 1.00 98.12 184 ARG A C 1
ATOM 1442 O O . ARG A 1 184 ? 0.531 -2.594 -11.725 1.00 98.12 184 ARG A O 1
ATOM 1449 N N . VAL A 1 185 ? 1.765 -0.784 -11.232 1.00 98.31 185 VAL A N 1
ATOM 1450 C CA . VAL A 1 185 ? 0.759 -0.174 -10.341 1.00 98.31 185 VAL A CA 1
ATOM 1451 C C . VAL A 1 185 ? -0.465 0.291 -11.132 1.00 98.31 185 VAL A C 1
ATOM 1453 O O . VAL A 1 185 ? -1.588 0.006 -10.713 1.00 98.31 185 VAL A O 1
ATOM 1456 N N . ARG A 1 186 ? -0.284 0.928 -12.294 1.00 98.06 186 ARG A N 1
ATOM 1457 C CA . ARG A 1 186 ? -1.391 1.344 -13.174 1.00 98.06 186 ARG A CA 1
ATOM 1458 C C . ARG A 1 186 ? -2.233 0.175 -13.658 1.00 98.06 186 ARG A C 1
ATOM 1460 O O . ARG A 1 186 ? -3.456 0.252 -13.600 1.00 98.06 186 ARG A O 1
ATOM 1467 N N . GLU A 1 187 ? -1.613 -0.926 -14.074 1.00 97.81 187 GLU A N 1
ATOM 1468 C CA . GLU A 1 187 ? -2.358 -2.120 -14.488 1.00 97.81 187 GLU A CA 1
ATOM 1469 C C . GLU A 1 187 ? -3.167 -2.714 -13.326 1.00 97.81 187 GLU A C 1
ATOM 1471 O O . GLU A 1 187 ? -4.301 -3.157 -13.518 1.00 97.81 187 GLU A O 1
ATOM 1476 N N . LYS A 1 188 ? -2.657 -2.642 -12.090 1.00 97.25 188 LYS A N 1
ATOM 1477 C CA . LYS A 1 188 ? -3.432 -3.033 -10.904 1.00 97.25 188 LYS A CA 1
ATOM 1478 C C . LYS A 1 188 ? -4.582 -2.072 -10.603 1.00 97.25 188 LYS A C 1
ATOM 1480 O O . LYS A 1 188 ? -5.676 -2.538 -10.291 1.00 97.25 188 LYS A O 1
ATOM 1485 N N . LEU A 1 189 ? -4.378 -0.760 -10.726 1.00 96.88 189 LEU A N 1
ATOM 1486 C CA . LEU A 1 189 ? -5.457 0.230 -10.599 1.00 96.88 189 LEU A CA 1
ATOM 1487 C C . LEU A 1 189 ? -6.555 -0.026 -11.636 1.00 96.88 189 LEU A C 1
ATOM 1489 O O . LEU A 1 189 ? -7.730 -0.117 -11.289 1.00 96.88 189 LEU A O 1
ATOM 1493 N N . LYS A 1 190 ? -6.169 -0.245 -12.892 1.00 96.56 190 LYS A N 1
ATOM 1494 C CA . LYS A 1 190 ? -7.076 -0.593 -13.987 1.00 96.56 190 LYS A CA 1
ATOM 1495 C C . LYS A 1 190 ? -7.845 -1.886 -13.720 1.00 96.56 190 LYS A C 1
ATOM 1497 O O . LYS A 1 190 ? -9.030 -1.954 -14.024 1.00 96.56 190 LYS A O 1
ATOM 1502 N N . ALA A 1 191 ? -7.206 -2.898 -13.134 1.00 95.50 191 ALA A N 1
ATOM 1503 C CA . ALA A 1 191 ? -7.876 -4.139 -12.754 1.00 95.50 191 ALA A CA 1
ATOM 1504 C C . ALA A 1 191 ? -8.897 -3.949 -11.615 1.00 95.50 191 ALA A C 1
ATOM 1506 O O . ALA A 1 191 ? -9.900 -4.657 -11.578 1.00 95.50 191 ALA A O 1
ATOM 1507 N N . LEU A 1 192 ? -8.655 -3.006 -10.696 1.00 93.38 192 LEU A N 1
ATOM 1508 C CA . LEU A 1 192 ? -9.543 -2.726 -9.562 1.00 93.38 192 LEU A CA 1
ATOM 1509 C C . LEU A 1 192 ? -10.735 -1.835 -9.931 1.00 93.38 192 LEU A C 1
ATOM 1511 O O . LEU A 1 192 ? -11.865 -2.133 -9.542 1.00 93.38 192 LEU A O 1
ATOM 1515 N N . PHE A 1 193 ? -10.479 -0.750 -10.660 1.00 93.56 193 PHE A N 1
ATOM 1516 C CA . PHE A 1 193 ? -11.463 0.301 -10.944 1.00 93.56 193 PHE A CA 1
ATOM 1517 C C . PHE A 1 193 ? -12.053 0.217 -12.358 1.00 93.56 193 PHE A C 1
ATOM 1519 O O . PHE A 1 193 ? -13.094 0.808 -12.630 1.00 93.56 193 PHE A O 1
ATOM 1526 N N . GLY A 1 194 ? -11.423 -0.543 -13.253 1.00 93.88 194 GLY A N 1
ATOM 1527 C CA . GLY A 1 194 ? -11.763 -0.582 -14.671 1.00 93.88 194 GLY A CA 1
ATOM 1528 C C . GLY A 1 194 ? -11.061 0.518 -15.482 1.00 93.88 194 GLY A C 1
ATOM 1529 O O . GLY A 1 194 ? -10.593 1.515 -14.928 1.00 93.88 194 GLY A O 1
ATOM 1530 N N . PRO A 1 195 ? -10.962 0.350 -16.813 1.00 94.50 195 PRO A N 1
ATOM 1531 C CA . PRO A 1 195 ? -10.268 1.300 -17.683 1.00 94.50 195 PRO A CA 1
ATOM 1532 C C . PRO A 1 195 ? -10.955 2.670 -17.754 1.00 94.50 195 PRO A C 1
ATOM 1534 O O . PRO A 1 195 ? -10.265 3.677 -17.882 1.00 94.50 195 PRO A O 1
ATOM 1537 N N . ASP A 1 196 ? -12.284 2.715 -17.633 1.00 93.88 196 ASP A N 1
ATOM 1538 C CA . ASP A 1 196 ? -13.062 3.951 -17.777 1.00 93.88 196 ASP A CA 1
ATOM 1539 C C . ASP A 1 196 ? -12.876 4.901 -16.582 1.00 93.88 196 ASP A C 1
ATOM 1541 O O . ASP A 1 196 ? -12.838 6.117 -16.758 1.00 93.88 196 ASP A O 1
ATOM 1545 N N . ALA A 1 197 ? -12.698 4.352 -15.375 1.00 93.81 197 ALA A N 1
ATOM 1546 C CA . ALA A 1 197 ? -12.480 5.126 -14.151 1.00 93.81 197 ALA A CA 1
ATOM 1547 C C . ALA A 1 197 ? -11.007 5.527 -13.939 1.00 93.81 197 ALA A C 1
ATOM 1549 O O . ALA A 1 197 ? -10.711 6.406 -13.129 1.00 93.81 197 ALA A O 1
ATOM 1550 N N . LEU A 1 198 ? -10.067 4.914 -14.668 1.00 94.88 198 LEU A N 1
ATOM 1551 C CA . LEU A 1 198 ? -8.631 5.114 -14.459 1.00 94.88 198 LEU A CA 1
ATOM 1552 C C . LEU A 1 198 ? -8.183 6.588 -14.561 1.00 94.88 198 LEU A C 1
ATOM 1554 O O . LEU A 1 198 ? -7.449 7.018 -13.672 1.00 94.88 198 LEU A O 1
ATOM 1558 N N . PRO A 1 199 ? -8.631 7.402 -15.543 1.00 95.56 199 PRO A N 1
ATOM 1559 C CA . PRO A 1 199 ? -8.216 8.806 -15.629 1.00 95.56 199 PRO A CA 1
ATOM 1560 C C . PRO A 1 199 ? -8.632 9.641 -14.412 1.00 95.56 199 PRO A C 1
ATOM 1562 O O . PRO A 1 199 ? -7.929 10.574 -14.023 1.00 95.56 199 PRO A O 1
ATOM 1565 N N . GLN A 1 200 ? -9.781 9.319 -13.815 1.00 95.94 200 GLN A N 1
ATOM 1566 C CA . GLN A 1 200 ? -10.244 9.954 -12.587 1.00 95.94 200 GLN A CA 1
ATOM 1567 C C . GLN A 1 200 ? -9.403 9.502 -11.392 1.00 95.94 200 GLN A C 1
ATOM 1569 O O . GLN A 1 200 ? -8.877 10.347 -10.675 1.00 95.94 200 GLN A O 1
ATOM 1574 N N . VAL A 1 201 ? -9.215 8.192 -11.226 1.00 96.44 201 VAL A N 1
ATOM 1575 C CA . VAL A 1 201 ? -8.423 7.620 -10.128 1.00 96.44 201 VAL A CA 1
ATOM 1576 C C . VAL A 1 201 ? -6.981 8.135 -10.149 1.00 96.44 201 VAL A C 1
ATOM 1578 O O . VAL A 1 201 ? -6.443 8.496 -9.109 1.00 96.44 201 VAL A O 1
ATOM 1581 N N . GLU A 1 202 ? -6.349 8.239 -11.321 1.00 96.69 202 GLU A N 1
ATOM 1582 C CA . GLU A 1 202 ? -4.994 8.794 -11.442 1.00 96.69 202 GLU A CA 1
ATOM 1583 C C . GLU A 1 202 ? -4.913 10.279 -11.059 1.00 96.69 202 GLU A C 1
ATOM 1585 O O . GLU A 1 202 ? -3.888 10.721 -10.531 1.00 96.69 202 GLU A O 1
ATOM 1590 N N . ARG A 1 203 ? -5.972 11.058 -11.320 1.00 97.12 203 ARG A N 1
ATOM 1591 C CA . ARG A 1 203 ? -6.052 12.461 -10.897 1.00 97.12 203 ARG A CA 1
ATOM 1592 C C . ARG A 1 203 ? -6.148 12.559 -9.374 1.00 97.12 203 ARG A C 1
ATOM 1594 O O . ARG A 1 203 ? -5.342 13.268 -8.784 1.00 97.12 203 ARG A O 1
ATOM 1601 N N . GLU A 1 204 ? -7.052 11.799 -8.764 1.00 97.25 204 GLU A N 1
ATOM 1602 C CA . GLU A 1 204 ? -7.259 11.788 -7.307 1.00 97.25 204 GLU A CA 1
ATOM 1603 C C . GLU A 1 204 ? -6.005 11.276 -6.567 1.00 97.25 204 GLU A C 1
ATOM 1605 O O . GLU A 1 204 ? -5.596 11.836 -5.551 1.00 97.25 204 GLU A O 1
ATOM 1610 N N . ILE A 1 205 ? -5.304 10.274 -7.121 1.00 97.81 205 ILE A N 1
ATOM 1611 C CA . ILE A 1 205 ? -3.992 9.837 -6.609 1.00 97.81 205 ILE A CA 1
ATOM 1612 C C . ILE A 1 205 ? -2.973 10.975 -6.678 1.00 97.81 205 ILE A C 1
ATOM 1614 O O . ILE A 1 205 ? -2.256 11.210 -5.712 1.00 97.81 205 ILE A O 1
ATOM 1618 N N . ARG A 1 206 ? -2.880 11.691 -7.803 1.00 97.38 206 ARG A N 1
ATOM 1619 C CA . ARG A 1 206 ? -1.929 12.803 -7.941 1.00 97.38 206 ARG A CA 1
ATOM 1620 C C . ARG A 1 206 ? -2.189 13.903 -6.916 1.00 97.38 206 ARG A C 1
ATOM 1622 O O . ARG A 1 206 ? -1.231 14.451 -6.381 1.00 97.38 206 ARG A O 1
ATOM 1629 N N . GLU A 1 207 ? -3.454 14.225 -6.675 1.00 96.31 207 GLU A N 1
ATOM 1630 C CA . GLU A 1 207 ? -3.867 15.227 -5.692 1.00 96.31 207 GLU A CA 1
ATOM 1631 C C . GLU A 1 207 ? -3.472 14.787 -4.274 1.00 96.31 207 GLU A C 1
ATOM 1633 O O . GLU A 1 207 ? -2.757 15.521 -3.599 1.00 96.31 207 GLU A O 1
ATOM 1638 N N . ALA A 1 208 ? -3.784 13.548 -3.880 1.00 94.75 208 ALA A N 1
ATOM 1639 C CA . ALA A 1 208 ? -3.445 13.009 -2.557 1.00 94.75 208 ALA A CA 1
ATOM 1640 C C . ALA A 1 208 ? -1.936 12.790 -2.312 1.00 94.75 208 ALA A C 1
ATOM 1642 O O . ALA A 1 208 ? -1.459 12.841 -1.175 1.00 94.75 208 ALA A O 1
ATOM 1643 N N . LEU A 1 209 ? -1.164 12.504 -3.366 1.00 94.50 209 LEU A N 1
ATOM 1644 C CA . LEU A 1 209 ? 0.296 12.366 -3.288 1.00 94.50 209 LEU A CA 1
ATOM 1645 C C . LEU A 1 209 ? 1.026 13.713 -3.423 1.00 94.50 209 LEU A C 1
ATOM 1647 O O . LEU A 1 209 ? 2.237 13.772 -3.207 1.00 94.50 209 LEU A O 1
ATOM 1651 N N . GLY A 1 210 ? 0.330 14.770 -3.857 1.00 95.25 210 GLY A N 1
ATOM 1652 C CA . GLY A 1 210 ? 0.913 16.070 -4.198 1.00 95.25 210 GLY A CA 1
ATOM 1653 C C . GLY A 1 210 ? 1.852 16.058 -5.414 1.00 95.25 210 GLY A C 1
ATOM 1654 O O . GLY A 1 210 ? 2.465 17.078 -5.727 1.00 95.25 210 GLY A O 1
ATOM 1655 N N . ARG A 1 211 ? 2.002 14.919 -6.105 1.00 95.12 211 ARG A N 1
ATOM 1656 C CA . ARG A 1 211 ? 2.901 14.739 -7.257 1.00 95.12 211 ARG A CA 1
ATOM 1657 C C . ARG A 1 211 ? 2.466 13.562 -8.142 1.00 95.12 211 ARG A C 1
ATOM 1659 O O . ARG A 1 211 ? 1.647 12.743 -7.721 1.00 95.12 211 ARG A O 1
ATOM 1666 N N . PRO A 1 212 ? 2.976 13.446 -9.383 1.00 96.12 212 PRO A N 1
ATOM 1667 C CA . PRO A 1 212 ? 2.670 12.312 -10.251 1.00 96.12 212 PRO A CA 1
ATOM 1668 C C . PRO A 1 212 ? 3.076 10.969 -9.629 1.00 96.12 212 PRO A C 1
ATOM 1670 O O . PRO A 1 212 ? 4.110 10.875 -8.971 1.00 96.12 212 PRO A O 1
ATOM 1673 N N . LEU A 1 213 ? 2.299 9.916 -9.907 1.00 96.44 213 LEU A N 1
ATOM 1674 C CA . LEU A 1 213 ? 2.547 8.562 -9.397 1.00 96.44 213 LEU A CA 1
ATOM 1675 C C . LEU A 1 213 ? 3.977 8.075 -9.684 1.00 96.44 213 LEU A C 1
ATOM 1677 O O . LEU A 1 213 ? 4.625 7.539 -8.790 1.00 96.44 213 LEU A O 1
ATOM 1681 N N . ASP A 1 214 ? 4.476 8.288 -10.906 1.00 94.69 214 ASP A N 1
ATOM 1682 C CA . ASP A 1 214 ? 5.832 7.874 -11.300 1.00 94.69 214 ASP A CA 1
ATOM 1683 C C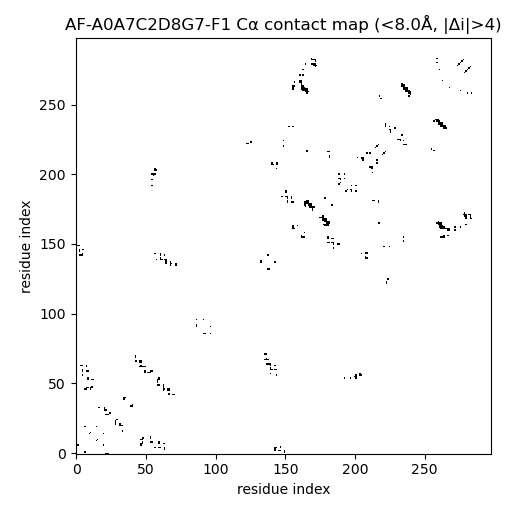 . ASP A 1 214 ? 6.901 8.534 -10.424 1.00 94.69 214 ASP A C 1
ATOM 1685 O O . ASP A 1 214 ? 7.852 7.892 -9.986 1.00 94.69 214 ASP A O 1
ATOM 1689 N N . GLU A 1 215 ? 6.717 9.825 -10.151 1.00 93.56 215 GLU A N 1
ATOM 1690 C CA . GLU A 1 215 ? 7.641 10.630 -9.362 1.00 93.56 215 GLU A CA 1
ATOM 1691 C C . GLU A 1 215 ? 7.600 10.223 -7.889 1.00 93.56 215 GLU A C 1
ATOM 1693 O O . GLU A 1 215 ? 8.647 10.055 -7.267 1.00 93.56 215 GLU A O 1
ATOM 1698 N N . TRP A 1 216 ? 6.406 9.987 -7.338 1.00 95.50 216 TRP A N 1
ATOM 1699 C CA . TRP A 1 216 ? 6.252 9.498 -5.968 1.00 95.50 216 TRP A CA 1
ATOM 1700 C C . TRP A 1 216 ? 6.878 8.112 -5.778 1.00 95.50 216 TRP A C 1
ATOM 1702 O O . TRP A 1 216 ? 7.615 7.900 -4.817 1.00 95.50 216 TRP A O 1
ATOM 1712 N N . LEU A 1 217 ? 6.672 7.188 -6.724 1.00 95.75 217 LEU A N 1
ATOM 1713 C CA . LEU A 1 217 ? 7.302 5.863 -6.698 1.00 95.75 217 LEU A CA 1
ATOM 1714 C C . LEU A 1 217 ? 8.830 5.929 -6.807 1.00 95.75 217 LEU A C 1
ATOM 1716 O O . LEU A 1 217 ? 9.520 5.094 -6.224 1.00 95.75 217 LEU A O 1
ATOM 1720 N N . ALA A 1 218 ? 9.360 6.916 -7.528 1.00 92.00 218 ALA A N 1
ATOM 1721 C CA . ALA A 1 218 ? 10.796 7.114 -7.679 1.00 92.00 218 ALA A CA 1
ATOM 1722 C C . ALA A 1 218 ? 11.464 7.715 -6.432 1.00 92.00 218 ALA A C 1
ATOM 1724 O O . ALA A 1 218 ? 12.597 7.347 -6.119 1.00 92.00 218 ALA A O 1
ATOM 1725 N N . THR A 1 219 ? 10.782 8.645 -5.755 1.00 89.19 219 THR A N 1
ATOM 1726 C CA . THR A 1 219 ? 11.400 9.539 -4.758 1.00 89.19 219 THR A CA 1
ATOM 1727 C C . THR A 1 219 ? 10.947 9.290 -3.322 1.00 89.19 219 THR A C 1
ATOM 1729 O O . THR A 1 219 ? 11.779 9.331 -2.424 1.00 89.19 219 THR A O 1
ATOM 1732 N N . GLU A 1 220 ? 9.668 8.978 -3.097 1.00 92.88 220 GLU A N 1
ATOM 1733 C CA . GLU A 1 220 ? 9.067 8.931 -1.752 1.00 92.88 220 GLU A CA 1
ATOM 1734 C C . GLU A 1 220 ? 8.710 7.513 -1.302 1.00 92.88 220 GLU A C 1
ATOM 1736 O O . GLU A 1 220 ? 8.764 7.192 -0.115 1.00 92.88 220 GLU A O 1
ATOM 1741 N N . PHE A 1 221 ? 8.355 6.632 -2.243 1.00 95.50 221 PHE A N 1
ATOM 1742 C CA . PHE A 1 221 ? 7.807 5.309 -1.931 1.00 95.50 221 PHE A CA 1
ATOM 1743 C C . PHE A 1 221 ? 8.692 4.477 -1.000 1.00 95.50 221 PHE A C 1
ATOM 1745 O O . PHE A 1 221 ? 8.171 3.824 -0.096 1.00 95.50 221 PHE A O 1
ATOM 1752 N N . PHE A 1 222 ? 10.014 4.480 -1.200 1.00 95.19 222 PHE A N 1
ATOM 1753 C CA . PHE A 1 222 ? 10.911 3.698 -0.350 1.00 95.19 222 PHE A CA 1
ATOM 1754 C C . PHE A 1 222 ? 10.979 4.254 1.077 1.00 95.19 222 PHE A C 1
ATOM 1756 O O . PHE A 1 222 ? 10.859 3.475 2.019 1.00 95.19 222 PHE A O 1
ATOM 1763 N N . GLY A 1 223 ? 11.088 5.577 1.246 1.00 93.81 223 GLY A N 1
ATOM 1764 C CA . GLY A 1 223 ? 11.063 6.218 2.566 1.00 93.81 223 GLY A CA 1
ATOM 1765 C C . GLY A 1 223 ? 9.752 5.942 3.301 1.00 93.81 223 GLY A C 1
ATOM 1766 O O . GLY A 1 223 ? 9.759 5.429 4.419 1.00 93.81 223 GLY A O 1
ATOM 1767 N N . TYR A 1 224 ? 8.625 6.135 2.613 1.00 95.25 224 TYR A N 1
ATOM 1768 C CA . TYR A 1 224 ? 7.300 5.801 3.134 1.00 95.25 224 TYR A CA 1
ATOM 1769 C C . TYR A 1 224 ? 7.174 4.312 3.508 1.00 95.25 224 TYR A C 1
ATOM 1771 O O . TYR A 1 224 ? 6.657 3.963 4.569 1.00 95.25 224 TYR A O 1
ATOM 1779 N N . HIS A 1 225 ? 7.697 3.403 2.677 1.00 95.50 225 HIS A N 1
ATOM 1780 C CA . HIS A 1 225 ? 7.709 1.970 2.977 1.00 95.50 225 HIS A CA 1
ATOM 1781 C C . HIS A 1 225 ? 8.540 1.638 4.222 1.00 95.50 225 HIS A C 1
ATOM 1783 O O . HIS A 1 225 ? 8.117 0.803 5.022 1.00 95.50 225 HIS A O 1
ATOM 1789 N N . VAL A 1 226 ? 9.705 2.265 4.383 1.00 93.69 226 VAL A N 1
ATOM 1790 C CA . VAL A 1 226 ? 10.581 2.083 5.545 1.00 93.69 226 VAL A CA 1
ATOM 1791 C C . VAL A 1 226 ? 9.882 2.542 6.829 1.00 93.69 226 VAL A C 1
ATOM 1793 O O . VAL A 1 226 ? 9.894 1.790 7.808 1.00 93.69 226 VAL A O 1
ATOM 1796 N N . GLY A 1 227 ? 9.206 3.697 6.797 1.00 91.94 227 GLY A N 1
ATOM 1797 C CA . GLY A 1 227 ? 8.401 4.214 7.912 1.00 91.94 227 GLY A CA 1
ATOM 1798 C C . GLY A 1 227 ? 7.268 3.262 8.306 1.00 91.94 227 GLY A C 1
ATOM 1799 O O . GLY A 1 227 ? 7.212 2.796 9.443 1.00 91.94 227 GLY A O 1
ATOM 1800 N N . LEU A 1 228 ? 6.451 2.823 7.336 1.00 91.44 228 LEU A N 1
ATOM 1801 C CA . LEU A 1 228 ? 5.363 1.857 7.573 1.00 91.44 228 LEU A CA 1
ATOM 1802 C C . LEU A 1 228 ? 5.825 0.536 8.217 1.00 91.44 228 LEU A C 1
ATOM 1804 O O . LEU A 1 228 ? 5.024 -0.170 8.832 1.00 91.44 228 LEU A O 1
ATOM 1808 N N . TYR A 1 229 ? 7.094 0.168 8.038 1.00 89.81 229 TYR A N 1
ATOM 1809 C CA . TYR A 1 229 ? 7.673 -1.077 8.538 1.00 89.81 229 TYR A CA 1
ATOM 1810 C C . TYR A 1 229 ? 8.589 -0.871 9.753 1.00 89.81 229 TYR A C 1
ATOM 1812 O O . TYR A 1 229 ? 9.280 -1.815 10.148 1.00 89.81 229 TYR A O 1
ATOM 1820 N N . ARG A 1 230 ? 8.600 0.324 10.365 1.00 91.19 230 ARG A N 1
ATOM 1821 C CA . ARG A 1 230 ? 9.427 0.654 11.540 1.00 91.19 230 ARG A CA 1
ATOM 1822 C C . ARG A 1 230 ? 10.881 0.217 11.344 1.00 91.19 230 ARG A C 1
ATOM 1824 O O . ARG A 1 230 ? 11.388 -0.645 12.072 1.00 91.19 230 ARG A O 1
ATOM 1831 N N . LEU A 1 231 ? 11.494 0.724 10.270 1.00 90.00 231 LEU A N 1
ATOM 1832 C CA . LEU A 1 231 ? 12.882 0.461 9.864 1.00 90.00 231 LEU A CA 1
ATOM 1833 C C . LEU A 1 231 ? 13.208 -1.012 9.529 1.00 90.00 231 LEU A C 1
ATOM 1835 O O . LEU A 1 231 ? 14.374 -1.400 9.472 1.00 90.00 231 LEU A O 1
ATOM 1839 N N . ARG A 1 232 ? 12.196 -1.853 9.265 1.00 92.50 232 ARG A N 1
ATOM 1840 C CA . ARG A 1 232 ? 12.361 -3.267 8.864 1.00 92.50 232 ARG A CA 1
ATOM 1841 C C . ARG A 1 232 ? 11.684 -3.564 7.519 1.00 92.50 232 ARG A C 1
ATOM 1843 O O . ARG A 1 232 ? 10.744 -4.362 7.465 1.00 92.50 232 ARG A O 1
ATOM 1850 N N . PRO A 1 233 ? 12.126 -2.915 6.428 1.00 94.44 233 PRO A N 1
ATOM 1851 C CA . PRO A 1 233 ? 11.470 -3.029 5.133 1.00 94.44 233 PRO A CA 1
ATOM 1852 C C . PRO A 1 233 ? 11.586 -4.444 4.550 1.00 94.44 233 PRO A C 1
ATOM 1854 O O . PRO A 1 233 ? 12.614 -5.118 4.661 1.00 94.44 233 PRO A O 1
ATOM 1857 N N . VAL A 1 234 ? 10.523 -4.878 3.870 1.00 95.62 234 VAL A N 1
ATOM 1858 C CA . VAL A 1 234 ? 10.490 -6.137 3.097 1.00 95.62 234 VAL A CA 1
ATOM 1859 C C . VAL A 1 234 ? 10.734 -5.910 1.606 1.00 95.62 234 VAL A C 1
ATOM 1861 O O . VAL A 1 234 ? 10.964 -6.868 0.870 1.00 95.62 234 VAL A O 1
ATOM 1864 N N . ILE A 1 235 ? 10.690 -4.657 1.155 1.00 97.50 235 ILE A N 1
ATOM 1865 C CA . ILE A 1 235 ? 11.091 -4.224 -0.180 1.00 97.50 235 ILE A CA 1
ATOM 1866 C C . ILE A 1 235 ? 12.291 -3.306 -0.017 1.00 97.50 235 ILE A C 1
ATOM 1868 O O . ILE A 1 235 ? 12.229 -2.324 0.715 1.00 97.50 235 ILE A O 1
ATOM 1872 N N . TRP A 1 236 ? 13.371 -3.610 -0.722 1.00 96.50 236 TRP A N 1
ATOM 1873 C CA . TRP A 1 236 ? 14.570 -2.782 -0.729 1.00 96.50 236 TRP A CA 1
ATOM 1874 C C . TRP A 1 236 ? 14.717 -2.098 -2.077 1.00 96.50 236 TRP A C 1
ATOM 1876 O O . TRP A 1 236 ? 14.549 -2.738 -3.111 1.00 96.50 236 TRP A O 1
ATOM 1886 N N . GLN A 1 237 ? 15.046 -0.810 -2.078 1.00 95.25 237 GLN A N 1
ATOM 1887 C CA . GLN A 1 237 ? 15.392 -0.091 -3.299 1.00 95.25 237 GLN A CA 1
ATOM 1888 C C . GLN A 1 237 ? 16.913 -0.096 -3.470 1.00 95.25 237 GLN A C 1
ATOM 1890 O O . GLN A 1 237 ? 17.650 0.326 -2.580 1.00 95.25 237 GLN A O 1
ATOM 1895 N N . ILE A 1 238 ? 17.393 -0.573 -4.616 1.00 94.19 238 ILE A N 1
ATOM 1896 C CA . ILE A 1 238 ? 18.804 -0.511 -4.994 1.00 94.19 238 ILE A CA 1
ATOM 1897 C C . ILE A 1 238 ? 18.964 0.572 -6.051 1.00 94.19 238 ILE A C 1
ATOM 1899 O O . ILE A 1 238 ? 18.381 0.502 -7.134 1.00 94.19 238 ILE A O 1
ATOM 1903 N N . VAL A 1 239 ? 19.781 1.563 -5.721 1.00 90.88 239 VAL A N 1
ATOM 1904 C CA . VAL A 1 239 ? 20.139 2.697 -6.575 1.00 90.88 239 VAL A CA 1
ATOM 1905 C C . VAL A 1 239 ? 21.662 2.808 -6.651 1.00 90.88 239 VAL A C 1
ATOM 1907 O O . VAL A 1 239 ? 22.354 2.361 -5.729 1.00 90.88 239 VAL A O 1
ATOM 1910 N N . PRO A 1 240 ? 22.227 3.373 -7.731 1.00 84.25 240 PRO A N 1
ATOM 1911 C CA . PRO A 1 240 ? 23.638 3.703 -7.761 1.00 84.25 240 PRO A CA 1
ATOM 1912 C C . PRO A 1 240 ? 23.955 4.723 -6.657 1.00 84.25 240 PRO A C 1
ATOM 1914 O O . PRO A 1 240 ? 23.086 5.513 -6.274 1.00 84.25 240 PRO A O 1
ATOM 1917 N N . PRO A 1 241 ? 25.198 4.733 -6.149 1.00 79.06 241 PRO A N 1
ATOM 1918 C CA . PRO A 1 241 ? 25.612 5.736 -5.183 1.00 79.06 241 PRO A CA 1
ATOM 1919 C C . PRO A 1 241 ? 25.400 7.128 -5.783 1.00 79.06 241 PRO A C 1
ATOM 1921 O O . PRO A 1 241 ? 25.869 7.423 -6.882 1.00 79.06 241 PRO A O 1
ATOM 1924 N N . SER A 1 242 ? 24.679 7.979 -5.059 1.00 64.25 242 SER A N 1
ATOM 1925 C CA . SER A 1 242 ? 24.560 9.388 -5.418 1.00 64.25 242 SER A CA 1
ATOM 1926 C C . SER A 1 242 ? 25.866 10.083 -5.038 1.00 64.25 242 SER A C 1
ATOM 1928 O O . SER A 1 242 ? 26.255 10.060 -3.870 1.00 64.25 242 SER A O 1
ATOM 1930 N N . GLU A 1 243 ? 26.573 10.681 -6.001 1.00 52.59 243 GLU A N 1
ATOM 1931 C CA . GLU A 1 243 ? 27.707 11.547 -5.668 1.00 52.59 243 GLU A CA 1
ATOM 1932 C C . GLU A 1 243 ? 27.209 12.709 -4.787 1.00 52.59 243 GLU A C 1
ATOM 1934 O O . GLU A 1 243 ? 26.155 13.291 -5.074 1.00 52.59 243 GLU A O 1
ATOM 1939 N N . PRO A 1 244 ? 27.925 13.067 -3.703 1.00 44.88 244 PRO A N 1
ATOM 1940 C CA . PRO A 1 244 ? 27.537 14.195 -2.870 1.00 44.88 244 PRO A CA 1
ATOM 1941 C C . PRO A 1 244 ? 27.445 15.451 -3.739 1.00 44.88 244 PRO A C 1
ATOM 1943 O O . PRO A 1 244 ? 28.359 15.729 -4.511 1.00 44.88 244 PRO A O 1
ATOM 1946 N N . ARG A 1 245 ? 26.335 16.195 -3.594 1.00 47.50 245 ARG A N 1
ATOM 1947 C CA . ARG A 1 245 ? 25.915 17.405 -4.336 1.00 47.50 245 ARG A CA 1
ATOM 1948 C C . ARG A 1 245 ? 26.960 18.541 -4.354 1.00 47.50 245 ARG A C 1
ATOM 1950 O O . ARG A 1 245 ? 26.714 19.649 -3.881 1.00 47.50 245 ARG A O 1
ATOM 1957 N N . ARG A 1 246 ? 28.136 18.322 -4.929 1.00 39.50 246 ARG A N 1
ATOM 1958 C CA . ARG A 1 246 ? 29.095 19.356 -5.310 1.00 39.50 246 ARG A CA 1
ATOM 1959 C C . ARG A 1 246 ? 29.429 19.140 -6.777 1.00 39.50 246 ARG A C 1
ATOM 1961 O O . ARG A 1 246 ? 30.099 18.187 -7.132 1.00 39.50 246 ARG A O 1
ATOM 1968 N N . ALA A 1 247 ? 28.986 20.095 -7.592 1.00 41.19 247 ALA A N 1
ATOM 1969 C CA . ALA A 1 247 ? 29.335 20.274 -9.001 1.00 41.19 247 ALA A CA 1
ATOM 1970 C C . ALA A 1 247 ? 28.572 19.433 -10.043 1.00 41.19 247 ALA A C 1
ATOM 1972 O O . ALA A 1 247 ? 29.160 18.626 -10.748 1.00 41.19 247 ALA A O 1
ATOM 1973 N N . ARG A 1 248 ? 27.298 19.774 -10.286 1.00 38.56 248 ARG A N 1
ATOM 1974 C CA . ARG A 1 248 ? 26.833 20.212 -11.624 1.00 38.56 248 ARG A CA 1
ATOM 1975 C C . ARG A 1 248 ? 25.354 20.604 -11.595 1.00 38.56 248 ARG A C 1
ATOM 1977 O O . ARG A 1 248 ? 24.465 19.775 -11.721 1.00 38.56 248 ARG A O 1
ATOM 1984 N N . ARG A 1 249 ? 25.096 21.913 -11.527 1.00 41.38 249 ARG A N 1
ATOM 1985 C CA . ARG A 1 249 ? 23.856 22.516 -12.043 1.00 41.38 249 ARG A CA 1
ATOM 1986 C C . ARG A 1 249 ? 23.910 22.459 -13.570 1.00 41.38 249 ARG A C 1
ATOM 1988 O O . ARG A 1 249 ? 24.229 23.447 -14.221 1.00 41.38 249 ARG A O 1
ATOM 1995 N N . THR A 1 250 ? 23.668 21.287 -14.140 1.00 41.38 250 THR A N 1
ATOM 1996 C CA . THR A 1 250 ? 23.435 21.128 -15.579 1.00 41.38 250 THR A CA 1
ATOM 1997 C C . THR A 1 250 ? 22.174 20.303 -15.755 1.00 41.38 250 THR A C 1
ATOM 1999 O O . THR A 1 250 ? 22.262 19.084 -15.761 1.00 41.38 250 THR A O 1
ATOM 2002 N N . SER A 1 251 ? 21.037 21.005 -15.792 1.00 43.06 251 SER A N 1
ATOM 2003 C CA . SER A 1 251 ? 19.751 20.739 -16.473 1.00 43.06 251 SER A CA 1
ATOM 2004 C C . SER A 1 251 ? 19.220 19.313 -16.709 1.00 43.06 251 SER A C 1
ATOM 2006 O O . SER A 1 251 ? 18.250 19.180 -17.451 1.00 43.06 251 SER A O 1
ATOM 2008 N N . ARG A 1 252 ? 19.772 18.250 -16.122 1.00 46.09 252 ARG A N 1
ATOM 2009 C CA . ARG A 1 252 ? 19.011 17.019 -15.908 1.00 46.09 252 ARG A CA 1
ATOM 2010 C C . ARG A 1 252 ? 17.996 17.336 -14.823 1.00 46.09 252 ARG A C 1
ATOM 2012 O O . ARG A 1 252 ? 18.341 18.019 -13.859 1.00 46.09 252 ARG A O 1
ATOM 2019 N N . ARG A 1 253 ? 16.743 16.946 -15.055 1.00 44.75 253 ARG A N 1
ATOM 2020 C CA . ARG A 1 253 ? 15.622 17.152 -14.133 1.00 44.75 253 ARG A CA 1
ATOM 2021 C C . ARG A 1 253 ? 16.105 16.753 -12.735 1.00 44.75 253 ARG A C 1
ATOM 2023 O O . ARG A 1 253 ? 16.569 15.629 -12.560 1.00 44.75 253 ARG A O 1
ATOM 2030 N N . ASP A 1 254 ? 16.110 17.700 -11.800 1.00 39.97 254 ASP A N 1
ATOM 2031 C CA . ASP A 1 254 ? 16.504 17.459 -10.409 1.00 39.97 254 ASP A CA 1
ATOM 2032 C C . ASP A 1 254 ? 15.680 16.252 -9.914 1.00 39.97 254 ASP A C 1
ATOM 2034 O O . ASP A 1 254 ? 14.456 16.340 -9.873 1.00 39.97 254 ASP A O 1
ATOM 2038 N N . GLY A 1 255 ? 16.315 15.096 -9.675 1.00 49.03 255 GLY A N 1
ATOM 2039 C CA . GLY A 1 255 ? 15.636 13.869 -9.218 1.00 49.03 255 GLY A CA 1
ATOM 2040 C C . GLY A 1 255 ? 15.559 12.675 -10.184 1.00 49.03 255 GLY A C 1
ATOM 2041 O O . GLY A 1 255 ? 15.008 11.648 -9.800 1.00 49.03 255 GLY A O 1
ATOM 2042 N N . GLU A 1 256 ? 16.111 12.734 -11.403 1.00 57.72 256 GLU A N 1
ATOM 2043 C CA . GLU A 1 256 ? 16.142 11.554 -12.287 1.00 57.72 256 GLU A CA 1
ATOM 2044 C C . GLU A 1 256 ? 17.173 10.518 -11.797 1.00 57.72 256 GLU A C 1
ATOM 2046 O O . GLU A 1 256 ? 18.386 10.733 -11.874 1.00 57.72 256 GLU A O 1
ATOM 2051 N N . VAL A 1 257 ? 16.690 9.391 -11.264 1.00 62.00 257 VAL A N 1
ATOM 2052 C CA . VAL A 1 257 ? 17.540 8.282 -10.816 1.00 62.00 257 VAL A CA 1
ATOM 2053 C C . VAL A 1 257 ? 17.921 7.442 -12.043 1.00 62.00 257 VAL A C 1
ATOM 2055 O O . VAL A 1 257 ? 17.053 6.788 -12.616 1.00 62.00 257 VAL A O 1
ATOM 2058 N N . PRO A 1 258 ? 19.202 7.403 -12.459 1.00 72.56 258 PRO A N 1
ATOM 2059 C CA . PRO A 1 258 ? 19.595 6.790 -13.734 1.00 72.56 258 PRO A CA 1
ATOM 2060 C C . PRO A 1 258 ? 19.407 5.266 -13.760 1.00 72.56 258 PRO A C 1
ATOM 2062 O O . PRO A 1 258 ? 19.362 4.659 -14.826 1.00 72.56 258 PRO A O 1
ATOM 2065 N N . PHE A 1 259 ? 19.324 4.637 -12.588 1.00 89.69 259 PHE A N 1
ATOM 2066 C CA . PHE A 1 259 ? 19.010 3.225 -12.431 1.00 89.69 259 PHE A CA 1
ATOM 2067 C C . PHE A 1 259 ? 18.386 2.995 -11.057 1.00 89.69 259 PHE A C 1
ATOM 2069 O O . PHE A 1 259 ? 18.955 3.393 -10.044 1.00 89.69 259 PHE A O 1
ATOM 2076 N N . SER A 1 260 ? 17.242 2.327 -10.997 1.00 93.94 260 SER A N 1
ATOM 2077 C CA . SER A 1 260 ? 16.645 1.923 -9.729 1.00 93.94 260 SER A CA 1
ATOM 2078 C C . SER A 1 260 ? 15.888 0.618 -9.909 1.00 93.94 260 SER A C 1
ATOM 2080 O O . SER A 1 260 ? 15.154 0.453 -10.885 1.00 93.94 260 SER A O 1
ATOM 2082 N N . VAL A 1 261 ? 16.085 -0.311 -8.976 1.00 96.62 261 VAL A N 1
ATOM 2083 C CA . VAL A 1 261 ? 15.329 -1.564 -8.893 1.00 96.62 261 VAL A CA 1
ATOM 2084 C C . VAL A 1 261 ? 14.830 -1.771 -7.471 1.00 96.62 261 VAL A C 1
ATOM 2086 O O . VAL A 1 261 ? 15.524 -1.458 -6.505 1.00 96.62 261 VAL A O 1
ATOM 2089 N N . PHE A 1 262 ? 13.637 -2.329 -7.343 1.00 97.62 262 PHE A N 1
ATOM 2090 C CA . PHE A 1 262 ? 13.060 -2.787 -6.092 1.00 97.62 262 PHE A CA 1
ATOM 2091 C C . PHE A 1 262 ? 13.245 -4.294 -5.985 1.00 97.62 262 PHE A C 1
ATOM 2093 O O . PHE A 1 262 ? 12.970 -5.019 -6.939 1.00 97.62 262 PHE A O 1
ATOM 2100 N N . VAL A 1 263 ? 13.701 -4.765 -4.827 1.00 97.62 263 VAL A N 1
ATOM 2101 C CA . VAL A 1 263 ? 13.897 -6.188 -4.551 1.00 97.62 263 VAL A CA 1
ATOM 2102 C C . VAL A 1 263 ? 13.014 -6.645 -3.403 1.00 97.62 263 VAL A C 1
ATOM 2104 O O . VAL A 1 263 ? 12.940 -5.987 -2.362 1.00 97.62 263 VAL A O 1
ATOM 2107 N N . TYR A 1 264 ? 12.351 -7.786 -3.574 1.00 97.69 264 TYR A N 1
ATOM 2108 C CA . TYR A 1 264 ? 11.515 -8.371 -2.534 1.00 97.69 264 TYR A CA 1
ATOM 2109 C C . TYR A 1 264 ? 12.320 -9.309 -1.634 1.00 97.69 264 TYR A C 1
ATOM 2111 O O . TYR A 1 264 ? 12.826 -10.336 -2.087 1.00 97.69 264 TYR A O 1
ATOM 2119 N N . TRP A 1 265 ? 12.370 -9.009 -0.335 1.00 94.62 265 TRP A N 1
ATOM 2120 C CA . TRP A 1 265 ? 13.130 -9.765 0.666 1.00 94.62 265 TRP A CA 1
ATOM 2121 C C . TRP A 1 265 ? 12.863 -11.277 0.621 1.00 94.62 265 TRP A C 1
ATOM 2123 O O . TRP A 1 265 ? 13.786 -12.087 0.644 1.00 94.62 265 TRP A O 1
ATOM 2133 N N . HIS A 1 266 ? 11.597 -11.678 0.501 1.00 94.31 266 HIS A N 1
ATOM 2134 C CA . HIS A 1 266 ? 11.213 -13.093 0.510 1.00 94.31 266 HIS A CA 1
ATOM 2135 C C . HIS A 1 266 ? 11.524 -13.845 -0.797 1.00 94.31 266 HIS A C 1
ATOM 2137 O O . HIS A 1 266 ? 11.267 -15.046 -0.873 1.00 94.31 266 HIS A O 1
ATOM 2143 N N . ARG A 1 267 ? 12.038 -13.157 -1.824 1.00 95.50 267 ARG A N 1
ATOM 2144 C CA . ARG A 1 267 ? 12.444 -13.735 -3.117 1.00 95.50 267 ARG A CA 1
ATOM 2145 C C . ARG A 1 267 ? 13.953 -13.697 -3.341 1.00 95.50 267 ARG A C 1
ATOM 2147 O O . ARG A 1 267 ? 14.409 -14.188 -4.366 1.00 95.50 267 ARG A O 1
ATOM 2154 N N . LEU A 1 268 ? 14.716 -13.144 -2.397 1.00 94.25 268 LEU A N 1
ATOM 2155 C CA . LEU A 1 268 ? 16.167 -13.083 -2.515 1.00 94.25 268 LEU A CA 1
ATOM 2156 C C . LEU A 1 268 ? 16.760 -14.493 -2.618 1.00 94.25 268 LEU A C 1
ATOM 2158 O O . LEU A 1 268 ? 16.441 -15.386 -1.830 1.00 94.25 268 LEU A O 1
ATOM 2162 N N . ASP A 1 269 ? 17.654 -14.666 -3.585 1.00 94.75 269 ASP A N 1
ATOM 2163 C CA . ASP A 1 269 ? 18.397 -15.890 -3.851 1.00 94.75 269 ASP A CA 1
ATOM 2164 C C . ASP A 1 269 ? 19.905 -15.589 -3.983 1.00 94.75 269 ASP A C 1
ATOM 2166 O O . ASP A 1 269 ? 20.352 -14.439 -3.933 1.00 94.75 269 ASP A O 1
ATOM 2170 N N . ALA A 1 270 ? 20.723 -16.636 -4.131 1.00 95.44 270 ALA A N 1
ATOM 2171 C CA . ALA A 1 270 ? 22.179 -16.501 -4.253 1.00 95.44 270 ALA A CA 1
ATOM 2172 C C . ALA A 1 270 ? 22.630 -15.732 -5.515 1.00 95.44 270 ALA A C 1
ATOM 2174 O O . ALA A 1 270 ? 23.798 -15.339 -5.609 1.00 95.44 270 ALA A O 1
ATOM 2175 N N . ASP A 1 271 ? 21.728 -15.523 -6.474 1.00 95.50 271 ASP A N 1
ATOM 2176 C CA . ASP A 1 271 ? 21.976 -14.874 -7.754 1.00 95.50 271 ASP A CA 1
ATOM 2177 C C . ASP A 1 271 ? 21.343 -13.484 -7.860 1.00 95.50 271 ASP A C 1
ATOM 2179 O O . ASP A 1 271 ? 21.647 -12.782 -8.822 1.00 95.50 271 ASP A O 1
ATOM 2183 N N . THR A 1 272 ? 20.550 -13.020 -6.888 1.00 95.56 272 THR A N 1
ATOM 2184 C CA . THR A 1 272 ? 19.850 -11.727 -6.961 1.00 95.56 272 THR A CA 1
ATOM 2185 C C . THR A 1 272 ? 20.796 -10.578 -7.312 1.00 95.56 272 THR A C 1
ATOM 2187 O O . THR A 1 272 ? 20.567 -9.859 -8.281 1.00 95.56 272 THR A O 1
ATOM 2190 N N . LEU A 1 273 ? 21.929 -10.438 -6.613 1.00 94.94 273 LEU A N 1
ATOM 2191 C CA . LEU A 1 273 ? 22.906 -9.384 -6.925 1.00 94.94 273 LEU A CA 1
ATOM 2192 C C . LEU A 1 273 ? 23.571 -9.570 -8.298 1.00 94.94 273 LEU A C 1
ATOM 2194 O O . LEU A 1 273 ? 23.909 -8.585 -8.958 1.00 94.94 273 LEU A O 1
ATOM 2198 N N . ARG A 1 274 ? 23.752 -10.818 -8.754 1.00 95.31 274 ARG A N 1
ATOM 2199 C CA . ARG A 1 274 ? 24.285 -11.104 -10.095 1.00 95.31 274 ARG A CA 1
ATOM 2200 C C . ARG A 1 274 ? 23.281 -10.708 -11.171 1.00 95.31 274 ARG A C 1
ATOM 2202 O O . ARG A 1 274 ? 23.687 -10.054 -12.126 1.00 95.31 274 ARG A O 1
ATOM 2209 N N . LYS A 1 275 ? 21.997 -11.038 -10.996 1.00 95.25 275 LYS A N 1
ATOM 2210 C CA . LYS A 1 275 ? 20.903 -10.617 -11.882 1.00 95.25 275 LYS A CA 1
ATOM 2211 C C . LYS A 1 275 ? 20.854 -9.094 -11.958 1.00 95.25 275 LYS A C 1
ATOM 2213 O O . LYS A 1 275 ? 20.966 -8.532 -13.041 1.00 95.25 275 LYS A O 1
ATOM 2218 N N . ILE A 1 276 ? 20.828 -8.403 -10.820 1.00 95.81 276 ILE A N 1
ATOM 2219 C CA . ILE A 1 276 ? 20.793 -6.932 -10.795 1.00 95.81 276 ILE A CA 1
ATOM 2220 C C . ILE A 1 276 ? 21.973 -6.333 -11.560 1.00 95.81 276 ILE A C 1
ATOM 2222 O O . ILE A 1 276 ? 21.778 -5.449 -12.388 1.00 95.81 276 ILE A O 1
ATOM 2226 N N . ARG A 1 277 ? 23.191 -6.842 -11.348 1.00 94.38 277 ARG A N 1
ATOM 2227 C CA . ARG A 1 277 ? 24.392 -6.328 -12.015 1.00 94.38 277 ARG A CA 1
ATOM 2228 C C . ARG A 1 277 ? 24.443 -6.643 -13.513 1.00 94.38 277 ARG A C 1
ATOM 2230 O O . ARG A 1 277 ? 24.729 -5.753 -14.307 1.00 94.38 277 ARG A O 1
ATOM 2237 N N . PHE A 1 278 ? 24.251 -7.902 -13.894 1.00 95.00 278 PHE A N 1
ATOM 2238 C CA . PHE A 1 278 ? 24.536 -8.379 -15.252 1.00 95.00 278 PHE A CA 1
ATOM 2239 C C . PHE A 1 278 ? 23.315 -8.416 -16.167 1.00 95.00 278 PHE A C 1
ATOM 2241 O O . PHE A 1 278 ? 23.493 -8.475 -17.375 1.00 95.00 278 PHE A O 1
ATOM 2248 N N . VAL A 1 279 ? 22.101 -8.378 -15.618 1.00 93.69 279 VAL A N 1
ATOM 2249 C CA . VAL A 1 279 ? 20.853 -8.429 -16.391 1.00 93.69 279 VAL A CA 1
ATOM 2250 C C . VAL A 1 279 ? 20.207 -7.046 -16.457 1.00 93.69 279 VAL A C 1
ATOM 2252 O O . VAL A 1 279 ? 19.981 -6.534 -17.553 1.00 93.69 279 VAL A O 1
ATOM 2255 N N . TYR A 1 280 ? 19.994 -6.400 -15.307 1.00 94.19 280 TYR A N 1
ATOM 2256 C CA . TYR A 1 280 ? 19.284 -5.116 -15.229 1.00 94.19 280 TYR A CA 1
ATOM 2257 C C . TYR A 1 280 ? 20.209 -3.906 -15.421 1.00 94.19 280 TYR A C 1
ATOM 2259 O O . TYR A 1 280 ? 20.000 -3.099 -16.324 1.00 94.19 280 TYR A O 1
ATOM 2267 N N . LEU A 1 281 ? 21.259 -3.777 -14.604 1.00 93.25 281 LEU A N 1
ATOM 2268 C CA . LEU A 1 281 ? 22.163 -2.621 -14.641 1.00 93.25 281 LEU A CA 1
ATOM 2269 C C . LEU A 1 281 ? 22.926 -2.540 -15.964 1.00 93.25 281 LEU A C 1
ATOM 2271 O O . LEU A 1 281 ? 23.032 -1.467 -16.549 1.00 93.25 281 LEU A O 1
ATOM 2275 N N . GLN A 1 282 ? 23.431 -3.670 -16.460 1.00 91.62 282 GLN A N 1
ATOM 2276 C CA . GLN A 1 282 ? 24.132 -3.709 -17.741 1.00 91.62 282 GLN A CA 1
ATOM 2277 C C . GLN A 1 282 ? 23.221 -3.278 -18.902 1.00 91.62 282 GLN A C 1
ATOM 2279 O O . GLN A 1 282 ? 23.661 -2.512 -19.756 1.00 91.62 282 GLN A O 1
ATOM 2284 N N . SER A 1 283 ? 21.945 -3.688 -18.900 1.00 89.56 283 SER A N 1
ATOM 2285 C CA . SER A 1 283 ? 20.964 -3.220 -19.888 1.00 89.56 283 SER A CA 1
ATOM 2286 C C . SER A 1 283 ? 20.784 -1.698 -19.842 1.00 89.56 283 SER A C 1
ATOM 2288 O O . SER A 1 283 ? 20.845 -1.033 -20.881 1.00 89.56 283 SER A O 1
ATOM 2290 N N . ALA A 1 284 ? 20.654 -1.127 -18.641 1.00 89.44 284 ALA A N 1
ATOM 2291 C CA . ALA A 1 284 ? 20.544 0.319 -18.462 1.00 89.44 284 ALA A CA 1
ATOM 2292 C C . ALA A 1 284 ? 21.799 1.063 -18.958 1.00 89.44 284 ALA A C 1
ATOM 2294 O O . ALA A 1 284 ? 21.691 2.073 -19.654 1.00 89.44 284 ALA A O 1
ATOM 2295 N N . LEU A 1 285 ? 22.996 0.537 -18.673 1.00 89.94 285 LEU A N 1
ATOM 2296 C CA . LEU A 1 285 ? 24.259 1.105 -19.154 1.00 89.94 285 LEU A CA 1
ATOM 2297 C C . LEU A 1 285 ? 24.373 1.063 -20.685 1.00 89.94 285 LEU A C 1
ATOM 2299 O O . LEU A 1 285 ? 24.840 2.028 -21.295 1.00 89.94 285 LEU A O 1
ATOM 2303 N N . GLU A 1 286 ? 23.944 -0.028 -21.320 1.00 88.62 286 GLU A N 1
ATOM 2304 C CA . GLU A 1 286 ? 23.933 -0.153 -22.781 1.00 88.62 286 GLU A CA 1
ATOM 2305 C C . GLU A 1 286 ? 22.935 0.804 -23.435 1.00 88.62 286 GLU A C 1
ATOM 2307 O O . GLU A 1 286 ? 23.260 1.422 -24.452 1.00 88.62 286 GLU A O 1
ATOM 2312 N N . ALA A 1 287 ? 21.740 0.959 -22.857 1.00 86.38 287 ALA A N 1
ATOM 2313 C CA . ALA A 1 287 ? 20.750 1.927 -23.320 1.00 86.38 287 ALA A CA 1
ATOM 2314 C C . ALA A 1 287 ? 21.296 3.362 -23.244 1.00 86.38 287 ALA A C 1
ATOM 2316 O O . ALA A 1 287 ? 21.350 4.044 -24.269 1.00 86.38 287 ALA A O 1
ATOM 2317 N N . ALA A 1 288 ? 21.827 3.764 -22.087 1.00 86.06 288 ALA A N 1
ATOM 2318 C CA . ALA A 1 288 ? 22.427 5.083 -21.896 1.00 86.06 288 ALA A CA 1
ATOM 2319 C C . ALA A 1 288 ? 23.617 5.331 -22.843 1.00 86.06 288 ALA A C 1
ATOM 2321 O O . ALA A 1 288 ? 23.754 6.407 -23.424 1.00 86.06 288 ALA A O 1
ATOM 2322 N N . SER A 1 289 ? 24.468 4.322 -23.062 1.00 87.38 289 SER A N 1
ATOM 2323 C CA . SER A 1 289 ? 25.602 4.432 -23.991 1.00 87.38 289 SER A CA 1
ATOM 2324 C C . SER A 1 289 ? 25.146 4.643 -25.437 1.00 87.38 289 SER A C 1
ATOM 2326 O O . SER A 1 289 ? 25.746 5.436 -26.166 1.00 87.38 289 SER A O 1
ATOM 2328 N N . ARG A 1 290 ? 24.076 3.957 -25.866 1.00 86.50 290 ARG A N 1
ATOM 2329 C CA . ARG A 1 290 ? 23.486 4.136 -27.202 1.00 86.50 290 ARG A CA 1
ATOM 2330 C C . ARG A 1 290 ? 22.908 5.537 -27.387 1.00 86.50 290 ARG A C 1
ATOM 2332 O O . ARG A 1 290 ? 23.098 6.123 -28.450 1.00 86.50 290 ARG A O 1
ATOM 2339 N N . GLU A 1 291 ? 22.246 6.081 -26.371 1.00 85.62 291 GLU A N 1
ATOM 2340 C CA . GLU A 1 291 ? 21.710 7.447 -26.404 1.00 85.62 291 GLU A CA 1
ATOM 2341 C C . GLU A 1 291 ? 22.815 8.495 -26.552 1.00 85.62 291 GLU A C 1
ATOM 2343 O O . GLU A 1 291 ? 22.709 9.379 -27.402 1.00 85.62 291 GLU A O 1
ATOM 2348 N N . VAL A 1 292 ? 23.910 8.357 -25.795 1.00 86.25 292 VAL A N 1
ATOM 2349 C CA . VAL A 1 292 ? 25.077 9.247 -25.903 1.00 86.25 292 VAL A CA 1
ATOM 2350 C C . VAL A 1 292 ? 25.677 9.188 -27.307 1.00 86.25 292 VAL A C 1
ATOM 2352 O O . VAL A 1 292 ? 25.840 10.225 -27.944 1.00 86.25 292 VAL A O 1
ATOM 2355 N N . GLN A 1 293 ? 25.919 7.988 -27.843 1.00 87.25 293 GLN A N 1
ATOM 2356 C CA . GLN A 1 293 ? 26.452 7.831 -29.202 1.00 87.25 293 GLN A CA 1
ATOM 2357 C C . GLN A 1 293 ? 25.515 8.395 -30.278 1.00 87.25 293 GLN A C 1
ATOM 2359 O O . GLN A 1 293 ? 25.978 8.896 -31.301 1.00 87.25 293 GLN A O 1
ATOM 2364 N N . ALA A 1 294 ? 24.197 8.292 -30.090 1.00 86.38 294 ALA A N 1
ATOM 2365 C CA . ALA A 1 294 ? 23.219 8.864 -31.010 1.00 86.38 294 ALA A CA 1
ATOM 2366 C C . ALA A 1 294 ? 23.197 10.399 -30.945 1.00 86.38 294 ALA A C 1
ATOM 2368 O O . ALA A 1 294 ? 23.022 11.042 -31.979 1.00 86.38 294 ALA A O 1
ATOM 2369 N N . ALA A 1 295 ? 23.395 10.979 -29.758 1.00 86.19 295 ALA A N 1
ATOM 2370 C CA . ALA A 1 295 ? 23.501 12.421 -29.566 1.00 86.19 295 ALA A CA 1
ATOM 2371 C C . ALA A 1 295 ? 24.805 12.991 -30.148 1.00 86.19 295 ALA A C 1
ATOM 2373 O O . ALA A 1 295 ? 24.768 14.040 -30.775 1.00 86.19 295 ALA A O 1
ATOM 2374 N N . GLU A 1 296 ? 25.929 12.281 -30.016 1.00 85.06 296 GLU A N 1
ATOM 2375 C CA . GLU A 1 296 ? 27.229 12.675 -30.590 1.00 85.06 296 GLU A CA 1
ATOM 2376 C C . GLU A 1 296 ? 27.260 12.638 -32.128 1.00 85.06 296 GLU A C 1
ATOM 2378 O O . GLU A 1 296 ? 28.120 13.257 -32.751 1.00 85.06 296 GLU A O 1
ATOM 2383 N N . ARG A 1 297 ? 26.338 11.896 -32.753 1.00 78.19 297 ARG A N 1
ATOM 2384 C CA . ARG A 1 297 ? 26.207 11.789 -34.216 1.00 78.19 297 ARG A CA 1
ATOM 2385 C C . ARG A 1 297 ? 25.260 12.827 -34.835 1.00 78.19 297 ARG A C 1
ATOM 2387 O O . ARG A 1 297 ? 25.110 12.809 -36.057 1.00 78.19 297 ARG A O 1
ATOM 2394 N N . ARG A 1 298 ? 24.593 13.660 -34.031 1.00 63.84 298 ARG A N 1
ATOM 2395 C CA . ARG A 1 298 ? 23.713 14.754 -34.483 1.00 63.84 298 ARG A CA 1
ATOM 2396 C C . ARG A 1 298 ? 24.451 16.084 -34.471 1.00 63.84 298 ARG A C 1
ATOM 2398 O O . ARG A 1 298 ? 24.158 16.886 -35.382 1.00 63.84 298 ARG A O 1
#

Secondary structure (DSSP, 8-state):
---HHHHHHHHHTT--TTTTS-----GGGTT------HHHHHHHHHHH--SS-TT-HHHHHHHHHHHHHHHHHHHHHHHHHHHHHHHHHHT--HHHHHHHHHHHHHHHHHHHHHHHHHH-SS--S-----TTPPTTPPPHHHHHHHHHHHHHHHHHHSSSSSEEESS-B--TT-SSPBPPHHHHHHHHHHHHH-TTTHHHHHHHHHHHHTS-HHHHHHHTHHHHHHHHTTT--SEEEE-PPPPPS-S----S-TT--SS-EEEEGGG--TTHHHHIIIIIIHHHHHHHHHHHHHHHT-

Mean predicted aligned error: 9.22 Å

Solvent-accessible surface area (backbone atoms only — not comparable to full-atom values): 17427 Å² total; per-residue (Å²): 132,84,49,64,46,59,53,24,40,42,35,60,73,66,52,49,76,83,76,68,55,76,83,76,86,44,80,88,45,73,82,67,72,84,68,84,47,71,68,54,45,51,47,57,46,41,33,50,51,76,90,70,64,74,72,40,56,66,57,31,18,49,15,43,34,55,28,34,49,52,50,50,54,50,50,54,51,50,49,53,55,51,50,54,50,49,38,60,75,70,66,57,48,76,69,55,48,54,52,50,54,55,53,50,56,54,48,53,65,48,52,57,58,53,53,59,65,69,72,69,75,86,76,86,91,81,74,85,75,69,88,81,64,61,89,91,44,63,56,44,43,55,49,51,52,49,45,55,48,50,43,44,50,48,52,32,65,70,36,92,70,10,72,34,34,56,54,69,42,58,37,60,90,53,94,56,78,43,67,9,47,50,59,48,31,49,55,50,48,29,70,73,56,33,74,84,45,36,71,56,43,55,49,53,48,23,63,55,65,74,42,54,65,61,56,40,61,73,70,44,44,65,61,53,46,27,58,79,39,74,80,57,54,59,64,46,79,50,59,71,86,75,76,75,97,71,90,76,98,65,90,63,67,90,83,74,71,90,50,44,35,38,35,25,59,94,46,66,56,101,49,49,69,54,45,47,51,65,20,46,48,44,33,50,53,53,52,53,51,51,52,52,56,56,58,77,72,108

pLDDT: mean 83.66, std 17.1, range [31.17, 98.31]

Foldseek 3Di:
DAFLLLVLLVVLVVDDPVRPQDPPVDPVSPPDDQDPDPLSVVLSVLSNDDDDDSLFLLRNLVSLLVSQVSVVVVVVVVVVVVVVVVCVVVVPDPVNVVVVVVVVVVVVVVVVVVVVVVVPPDDPDDDPPPPDDPPRRDHSLVSLLSNLLVQLVCLQVVDPLSKAWLAWFQWPPRPDIRHHSLVSSLVVSCVSRNPVCSVNSQVVSCVSQVHHSSQCSQPPSQSVQCVVVVNPHQKDKDAPDDDPPDDDPDPDDVRDGLTIMIGGNVNDDPCPVVSCVRTGVVRSVVVVVVVVVVVVVD

Sequence (298 aa):
MAPWVVQALLRRQGRTDAELRPVTGHPLARDFTWSDWPSARAIREELARGSGDPASLEELAAACVRWQEAVQARLAEIQRRIDDEVYRLYGISDEDRALIEAELARGEETELKEEESEEGAEGPEAEAEEAGAPEGVLPAEEHIRRLVHYLAHQAVREDPDGIVPLHDCYPIGATEVERGLPDRVREKLKALFGPDALPQVEREIREALGRPLDEWLATEFFGYHVGLYRLRPVIWQIVPPSEPRRARRTSRRDGEVPFSVFVYWHRLDADTLRKIRFVYLQSALEAASREVQAAERR